Protein AF-A0ABD0PPD0-F1 (afdb_monomer_lite)

pLDDT: mean 91.29, std 6.12, range [44.12, 96.94]

Radius of gyration: 26.52 Å; chains: 1; bounding box: 45×63×64 Å

Structure (mmCIF, N/CA/C/O backbone):
data_AF-A0ABD0PPD0-F1
#
_entry.id   AF-A0ABD0PPD0-F1
#
loop_
_atom_site.group_PDB
_atom_site.id
_atom_site.type_symbol
_atom_site.label_atom_id
_atom_site.label_alt_id
_atom_site.label_comp_id
_atom_site.label_asym_id
_atom_site.label_entity_id
_atom_site.label_seq_id
_atom_site.pdbx_PDB_ins_code
_atom_site.Cartn_x
_atom_site.Cartn_y
_atom_site.Cartn_z
_atom_site.occupancy
_atom_site.B_iso_or_equiv
_atom_site.auth_seq_id
_atom_site.auth_comp_id
_atom_site.auth_asym_id
_atom_site.auth_atom_id
_atom_site.pdbx_PDB_model_num
ATOM 1 N N . PRO A 1 1 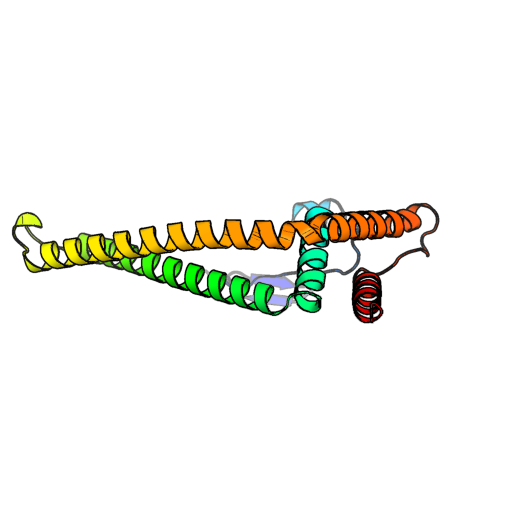? 9.957 38.668 -1.363 1.00 78.06 1 PRO A N 1
ATOM 2 C CA . PRO A 1 1 ? 10.844 38.926 -2.528 1.00 78.06 1 PRO A CA 1
ATOM 3 C C . PRO A 1 1 ? 10.375 38.037 -3.687 1.00 78.06 1 PRO A C 1
ATOM 5 O O . PRO A 1 1 ? 9.872 36.960 -3.396 1.00 78.06 1 PRO A O 1
ATOM 8 N N . ARG A 1 2 ? 10.462 38.471 -4.953 1.00 85.56 2 ARG A N 1
ATOM 9 C CA . ARG A 1 2 ? 10.086 37.614 -6.096 1.00 85.56 2 ARG A CA 1
ATOM 10 C C . ARG A 1 2 ? 11.286 36.759 -6.492 1.00 85.56 2 ARG A C 1
ATOM 12 O O . ARG A 1 2 ? 12.359 37.308 -6.734 1.00 85.56 2 ARG A O 1
ATOM 19 N N . TYR A 1 3 ? 11.101 35.446 -6.545 1.00 94.75 3 TYR A N 1
ATOM 20 C CA . TYR A 1 3 ? 12.084 34.520 -7.101 1.00 94.75 3 TYR A CA 1
ATOM 21 C C . TYR A 1 3 ? 11.810 34.327 -8.593 1.00 94.75 3 TYR A C 1
ATOM 23 O O . TYR A 1 3 ? 10.658 34.350 -9.021 1.00 94.75 3 TYR A O 1
ATOM 31 N N . VAL A 1 4 ? 12.860 34.141 -9.389 1.00 95.88 4 VAL A N 1
ATOM 32 C CA . VAL A 1 4 ? 12.761 33.856 -10.827 1.00 95.88 4 VAL A CA 1
ATOM 33 C C . VAL A 1 4 ? 13.561 32.602 -11.153 1.00 95.88 4 VAL A C 1
ATOM 35 O O . VAL A 1 4 ? 14.562 32.312 -10.500 1.00 95.88 4 VAL A O 1
ATOM 38 N N . VAL A 1 5 ? 13.125 31.861 -12.167 1.00 96.25 5 VAL A N 1
ATOM 39 C CA . VAL A 1 5 ? 13.790 30.662 -12.680 1.00 96.25 5 VAL A CA 1
ATOM 40 C C . VAL A 1 5 ? 14.043 30.813 -14.178 1.00 96.25 5 VAL A C 1
ATOM 42 O O . VAL A 1 5 ? 13.220 31.362 -14.913 1.00 96.25 5 VAL A O 1
ATOM 45 N N . GLN A 1 6 ? 15.196 30.332 -14.638 1.00 96.94 6 GLN A N 1
ATOM 46 C CA . GLN A 1 6 ? 15.541 30.305 -16.054 1.00 96.94 6 GLN A CA 1
ATOM 47 C C . GLN A 1 6 ? 15.146 28.959 -16.668 1.00 96.94 6 GLN A C 1
ATOM 49 O O . GLN A 1 6 ? 15.548 27.903 -16.181 1.00 96.94 6 GLN A O 1
ATOM 54 N N . ILE A 1 7 ? 14.381 28.998 -17.759 1.00 96.31 7 ILE A N 1
ATOM 55 C CA . ILE A 1 7 ? 13.994 27.825 -18.547 1.00 96.31 7 ILE A CA 1
ATOM 56 C C . ILE A 1 7 ? 14.386 28.088 -20.001 1.00 96.31 7 ILE A C 1
ATOM 58 O O . ILE A 1 7 ? 13.717 28.838 -20.716 1.00 96.31 7 ILE A O 1
ATOM 62 N N . GLY A 1 8 ? 15.499 27.486 -20.432 1.00 95.94 8 GLY A N 1
ATOM 63 C CA . GLY A 1 8 ? 16.129 27.824 -21.711 1.00 95.94 8 GLY A CA 1
ATOM 64 C C . GLY A 1 8 ? 16.497 29.310 -21.753 1.00 95.94 8 GLY A C 1
ATOM 65 O O . GLY A 1 8 ? 17.195 29.803 -20.867 1.00 95.94 8 GLY A O 1
ATOM 66 N N . ASP A 1 9 ? 15.965 30.033 -22.739 1.00 96.00 9 ASP A N 1
ATOM 67 C CA . ASP A 1 9 ? 16.216 31.472 -22.923 1.00 96.00 9 ASP A CA 1
ATOM 68 C C . ASP A 1 9 ? 15.215 32.370 -22.175 1.00 96.00 9 ASP A C 1
ATOM 70 O O . ASP A 1 9 ? 15.310 33.597 -22.224 1.00 96.00 9 ASP A O 1
ATOM 74 N N . LYS A 1 10 ? 14.215 31.782 -21.504 1.00 96.88 10 LYS A N 1
ATOM 75 C CA . LYS A 1 10 ? 13.154 32.532 -20.823 1.00 96.88 10 LYS A CA 1
ATOM 76 C C . LYS A 1 10 ? 13.424 32.623 -19.328 1.00 96.88 10 LYS A C 1
ATOM 78 O O . LYS A 1 10 ? 13.673 31.613 -18.674 1.00 96.88 10 LYS A O 1
ATOM 83 N N . VAL A 1 11 ? 13.289 33.830 -18.786 1.00 96.31 11 VAL A N 1
ATOM 84 C CA . VAL A 1 11 ? 13.249 34.080 -17.341 1.00 96.31 11 VAL A CA 1
ATOM 85 C C . VAL A 1 11 ? 11.787 34.190 -16.923 1.00 96.31 11 VAL A C 1
ATOM 87 O O . VAL A 1 11 ? 11.033 34.970 -17.506 1.00 96.31 11 VAL A O 1
ATOM 90 N N . ILE A 1 12 ? 11.380 33.369 -15.960 1.00 96.06 12 ILE A N 1
ATOM 91 C CA . ILE A 1 12 ? 9.987 33.218 -15.531 1.00 96.06 12 ILE A CA 1
ATOM 92 C C . ILE A 1 12 ? 9.919 33.424 -14.016 1.00 96.06 12 ILE A C 1
ATOM 94 O O . ILE A 1 12 ? 10.798 32.963 -13.292 1.00 96.06 12 ILE A O 1
ATOM 98 N N . ASP A 1 13 ? 8.876 34.097 -13.529 1.00 96.50 13 ASP A N 1
ATOM 99 C CA . ASP A 1 13 ? 8.610 34.207 -12.092 1.00 96.50 13 ASP A CA 1
ATOM 100 C C . ASP A 1 13 ? 8.345 32.820 -11.486 1.00 96.50 13 ASP A C 1
ATOM 102 O O . ASP A 1 13 ? 7.496 32.063 -11.963 1.00 96.50 13 ASP A O 1
ATOM 106 N N . TYR A 1 14 ? 9.070 32.486 -10.422 1.00 96.00 14 TYR A N 1
ATOM 107 C CA . TYR A 1 14 ? 8.919 31.223 -9.716 1.00 96.00 14 TYR A CA 1
ATOM 108 C C . TYR A 1 14 ? 7.790 31.320 -8.685 1.00 96.00 14 TYR A C 1
ATOM 110 O O . TYR A 1 14 ? 7.835 32.151 -7.778 1.00 96.00 14 TYR A O 1
ATOM 118 N N . ASN A 1 15 ? 6.789 30.448 -8.814 1.00 95.50 15 ASN A N 1
ATOM 119 C CA . ASN A 1 15 ? 5.748 30.277 -7.806 1.00 95.50 15 ASN A CA 1
ATOM 120 C C . ASN A 1 15 ? 6.249 29.331 -6.699 1.00 95.50 15 ASN A C 1
ATOM 122 O O . ASN A 1 15 ? 6.599 28.189 -6.989 1.00 95.50 15 ASN A O 1
ATOM 126 N N . GLU A 1 16 ? 6.246 29.780 -5.441 1.00 94.88 16 GLU A N 1
ATOM 127 C CA . GLU A 1 16 ? 6.696 28.989 -4.282 1.00 94.88 16 GLU A CA 1
ATOM 128 C C . GLU A 1 16 ? 5.855 27.716 -4.046 1.00 94.88 16 GLU A C 1
ATOM 130 O O . GLU A 1 16 ? 6.370 26.711 -3.538 1.00 94.88 16 GLU A O 1
ATOM 135 N N . ASP A 1 17 ? 4.603 27.700 -4.511 1.00 95.75 17 ASP A N 1
ATOM 136 C CA . ASP A 1 17 ? 3.712 26.535 -4.438 1.00 95.75 17 ASP A CA 1
ATOM 137 C C . ASP A 1 17 ? 3.939 25.519 -5.569 1.00 95.75 17 ASP A C 1
ATOM 139 O O . ASP A 1 17 ? 3.364 24.429 -5.557 1.00 95.75 17 ASP A O 1
ATOM 143 N N . PHE A 1 18 ? 4.784 25.830 -6.558 1.00 95.50 18 PHE A N 1
ATOM 144 C CA . PHE A 1 18 ? 5.051 24.917 -7.666 1.00 95.50 18 PHE A CA 1
ATOM 145 C C . PHE A 1 18 ? 5.694 23.610 -7.174 1.00 95.50 18 PHE A C 1
ATOM 147 O O . PHE A 1 18 ? 6.629 23.605 -6.368 1.00 95.50 18 PHE A O 1
ATOM 154 N N . ARG A 1 19 ? 5.205 22.478 -7.689 1.00 96.06 19 ARG A N 1
ATOM 155 C CA . ARG A 1 19 ? 5.752 21.137 -7.447 1.00 96.06 19 ARG A CA 1
ATOM 156 C C . ARG A 1 19 ? 5.861 20.393 -8.774 1.00 96.06 19 ARG A C 1
ATOM 158 O O . ARG A 1 19 ? 4.940 20.439 -9.587 1.00 96.06 19 ARG A O 1
ATOM 165 N N . LEU A 1 20 ? 6.975 19.692 -8.981 1.00 94.88 20 LEU A N 1
ATOM 166 C CA . LEU A 1 20 ? 7.238 18.907 -10.186 1.00 94.88 20 LEU A CA 1
ATOM 167 C C . LEU A 1 20 ? 7.335 17.423 -9.838 1.00 94.88 20 LEU A C 1
ATOM 169 O O . LEU A 1 20 ? 8.115 17.035 -8.972 1.00 94.88 20 LEU A O 1
ATOM 173 N N . PHE A 1 21 ? 6.595 16.599 -10.575 1.00 96.38 21 PHE A N 1
ATOM 174 C CA . PHE A 1 21 ? 6.691 15.144 -10.524 1.00 96.38 21 PHE A CA 1
ATOM 175 C C . PHE A 1 21 ? 6.983 14.616 -11.925 1.00 96.38 21 PHE A C 1
ATOM 177 O O . PHE A 1 21 ? 6.334 15.006 -12.896 1.00 96.38 21 PHE A O 1
ATOM 184 N N . LEU A 1 22 ? 7.962 13.722 -12.027 1.00 94.31 22 LEU A N 1
ATOM 185 C CA . LEU A 1 22 ? 8.357 13.069 -13.271 1.00 94.31 22 LEU A CA 1
ATOM 186 C C . LEU A 1 22 ? 8.128 11.566 -13.113 1.00 94.31 22 LEU A C 1
ATOM 188 O O . LEU A 1 22 ? 8.489 10.990 -12.089 1.00 94.31 22 LEU A O 1
ATOM 192 N N . ALA A 1 23 ? 7.539 10.927 -14.122 1.00 94.62 23 ALA A N 1
ATOM 193 C CA . ALA A 1 23 ? 7.241 9.499 -14.097 1.00 94.62 23 ALA A CA 1
ATOM 194 C C . ALA A 1 23 ? 7.735 8.814 -15.374 1.00 94.62 23 ALA A C 1
ATOM 196 O O . ALA A 1 23 ? 7.664 9.370 -16.469 1.00 94.62 23 ALA A O 1
ATOM 197 N N . THR A 1 24 ? 8.205 7.575 -15.240 1.00 92.12 24 THR A N 1
ATOM 198 C CA . THR A 1 24 ? 8.631 6.731 -16.360 1.00 92.12 24 THR A CA 1
ATOM 199 C C . THR A 1 24 ? 8.122 5.307 -16.179 1.00 92.12 24 THR A C 1
ATOM 201 O O . THR A 1 24 ? 7.983 4.821 -15.060 1.00 92.12 24 THR A O 1
ATOM 204 N N . ARG A 1 25 ? 7.833 4.628 -17.295 1.00 86.81 25 ARG A N 1
ATOM 205 C CA . ARG A 1 25 ? 7.464 3.201 -17.309 1.00 86.81 25 ARG A CA 1
ATOM 206 C C . ARG A 1 25 ? 8.678 2.275 -17.371 1.00 86.81 25 ARG A C 1
ATOM 208 O O . ARG A 1 25 ? 8.520 1.070 -17.203 1.00 86.81 25 ARG A O 1
ATOM 215 N N . ASN A 1 26 ? 9.867 2.809 -17.659 1.00 86.25 26 ASN A N 1
ATOM 216 C CA . ASN A 1 26 ? 11.091 2.019 -17.638 1.00 86.25 26 ASN A CA 1
ATOM 217 C C . ASN A 1 26 ? 11.488 1.774 -16.170 1.00 86.25 26 ASN A C 1
ATOM 219 O O . ASN A 1 26 ? 11.765 2.753 -15.484 1.00 86.25 26 ASN A O 1
ATOM 223 N N . PRO A 1 27 ? 11.544 0.519 -15.685 1.00 80.25 27 PRO A N 1
ATOM 224 C CA . PRO A 1 27 ? 11.894 0.216 -14.294 1.00 80.25 27 PRO A CA 1
ATOM 225 C C . PRO A 1 27 ? 13.369 0.483 -13.964 1.00 80.25 27 PRO A C 1
ATOM 227 O O . PRO A 1 27 ? 13.761 0.454 -12.802 1.00 80.25 27 PRO A O 1
ATOM 230 N N . SER A 1 28 ? 14.211 0.700 -14.974 1.00 83.00 28 SER A N 1
ATOM 231 C CA . SER A 1 28 ? 15.628 1.021 -14.794 1.00 83.00 28 SER A CA 1
ATOM 232 C C . SER A 1 28 ? 16.021 2.126 -15.776 1.00 83.00 28 SER A C 1
ATOM 234 O O . SER A 1 28 ? 16.699 1.859 -16.774 1.00 83.00 28 SER A O 1
ATOM 236 N N . PRO A 1 29 ? 15.528 3.362 -15.569 1.00 90.00 29 PRO A N 1
ATOM 237 C CA . PRO A 1 29 ? 15.931 4.489 -16.390 1.00 90.00 29 PRO A CA 1
ATOM 238 C C . PRO A 1 29 ? 17.410 4.785 -16.140 1.00 90.00 29 PRO A C 1
ATOM 240 O O . PRO A 1 29 ? 17.889 4.729 -15.009 1.00 90.00 29 PRO A O 1
ATOM 243 N N . PHE A 1 30 ? 18.143 5.113 -17.200 1.00 93.00 30 PHE A N 1
ATOM 244 C CA . PHE A 1 30 ? 19.479 5.657 -17.022 1.00 93.00 30 PHE A CA 1
ATOM 245 C C . PHE A 1 30 ? 19.353 7.085 -16.488 1.00 93.00 30 PHE A C 1
ATOM 247 O O . PHE A 1 30 ? 18.781 7.946 -17.155 1.00 93.00 30 PHE A O 1
ATOM 254 N N . ILE A 1 31 ? 19.871 7.315 -15.284 1.00 93.62 31 ILE A N 1
ATOM 255 C CA . ILE A 1 31 ? 19.927 8.630 -14.647 1.00 93.62 31 ILE A CA 1
ATOM 256 C C . ILE A 1 31 ? 21.400 8.905 -14.348 1.00 93.62 31 ILE A C 1
ATOM 258 O O . ILE A 1 31 ? 21.990 8.170 -13.548 1.00 93.62 31 ILE A O 1
ATOM 262 N N . PRO A 1 32 ? 22.017 9.905 -14.995 1.00 95.62 32 PRO A N 1
ATOM 263 C CA . PRO A 1 32 ? 23.413 10.210 -14.741 1.00 95.62 32 PRO A CA 1
ATOM 264 C C . PRO A 1 32 ? 23.615 10.746 -13.303 1.00 95.62 32 PRO A C 1
ATOM 266 O O . PRO A 1 32 ? 22.667 11.247 -12.689 1.00 95.62 32 PRO A O 1
ATOM 269 N N . PRO A 1 33 ? 24.814 10.576 -12.706 1.00 95.50 33 PRO A N 1
ATOM 270 C CA . PRO A 1 33 ? 25.036 10.845 -11.279 1.00 95.50 33 PRO A CA 1
ATOM 271 C C . PRO A 1 33 ? 24.761 12.291 -10.847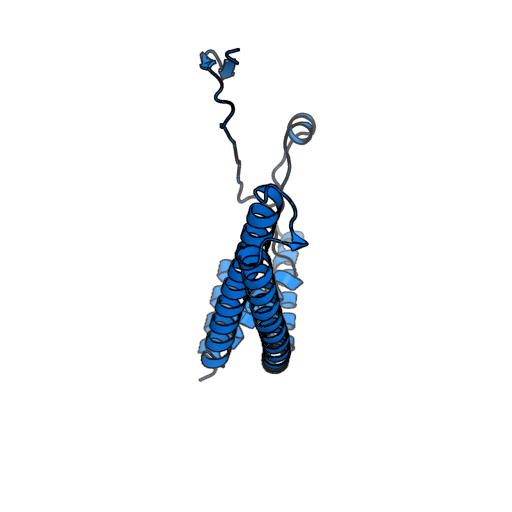 1.00 95.50 33 PRO A C 1
ATOM 273 O O . PRO A 1 33 ? 24.315 12.526 -9.725 1.00 95.50 33 PRO A O 1
ATOM 276 N N . ASP A 1 34 ? 24.997 13.244 -11.745 1.00 96.06 34 ASP A N 1
ATOM 277 C CA . ASP A 1 34 ? 24.688 14.663 -11.576 1.00 96.06 34 ASP A CA 1
ATOM 278 C C . ASP A 1 34 ? 23.181 14.884 -11.387 1.00 96.06 34 ASP A C 1
ATOM 280 O O . ASP A 1 34 ? 22.765 15.455 -10.379 1.00 96.06 34 ASP A O 1
ATOM 284 N N . ALA A 1 35 ? 22.354 14.334 -12.278 1.00 94.44 35 ALA A N 1
ATOM 285 C CA . ALA A 1 35 ? 20.903 14.379 -12.153 1.00 94.44 35 ALA A CA 1
ATOM 286 C C . ALA A 1 35 ? 20.431 13.614 -10.909 1.00 94.44 35 ALA A C 1
ATOM 288 O O . ALA A 1 35 ? 19.553 14.087 -10.191 1.00 94.44 35 ALA A O 1
ATOM 289 N N . LYS A 1 36 ? 21.050 12.466 -10.601 1.00 93.69 36 LYS A N 1
ATOM 290 C CA . LYS A 1 36 ? 20.705 11.650 -9.428 1.00 93.69 36 LYS A CA 1
ATOM 291 C C . LYS A 1 36 ? 20.921 12.387 -8.101 1.00 93.69 36 LYS A C 1
ATOM 293 O O . LYS A 1 36 ? 20.219 12.095 -7.140 1.00 93.69 36 LYS A O 1
ATOM 298 N N . SER A 1 37 ? 21.848 13.345 -8.051 1.00 95.88 37 SER A N 1
ATOM 299 C CA . SER A 1 37 ? 22.113 14.151 -6.851 1.00 95.88 37 SER A CA 1
ATOM 300 C C . SER A 1 37 ? 21.030 15.193 -6.541 1.00 95.88 37 SER A C 1
ATOM 302 O O . SER A 1 37 ? 20.890 15.596 -5.388 1.00 95.88 37 SER A O 1
ATOM 304 N N . VAL A 1 38 ? 20.256 15.612 -7.549 1.00 96.25 38 VAL A N 1
ATOM 305 C CA . VAL A 1 38 ? 19.259 16.694 -7.437 1.00 96.25 38 VAL A CA 1
ATOM 306 C C . VAL A 1 38 ? 17.812 16.209 -7.539 1.00 96.25 38 VAL A C 1
ATOM 308 O O . VAL A 1 38 ? 16.885 17.011 -7.447 1.00 96.25 38 VAL A O 1
ATOM 311 N N . ILE A 1 39 ? 17.596 14.904 -7.717 1.00 94.56 39 ILE A N 1
ATOM 312 C CA . ILE A 1 39 ? 16.265 14.290 -7.755 1.00 94.56 39 ILE A CA 1
ATOM 313 C C . ILE A 1 39 ? 16.096 13.293 -6.611 1.00 94.56 39 ILE A C 1
ATOM 315 O O . ILE A 1 39 ? 17.057 12.712 -6.115 1.00 94.56 39 ILE A O 1
ATOM 319 N N . THR A 1 40 ? 14.846 13.027 -6.243 1.00 94.62 40 THR A N 1
ATOM 320 C CA . THR A 1 40 ? 14.495 11.908 -5.361 1.00 94.62 40 THR A CA 1
ATOM 321 C C . THR A 1 40 ? 13.894 10.783 -6.198 1.00 94.62 40 THR A C 1
ATOM 323 O O . THR A 1 40 ? 12.834 10.948 -6.800 1.00 94.62 40 THR A O 1
ATOM 326 N N . GLU A 1 41 ? 14.582 9.643 -6.263 1.00 91.50 41 GLU A N 1
ATOM 327 C CA . GLU A 1 41 ? 14.109 8.455 -6.978 1.00 91.50 41 GLU A CA 1
ATOM 328 C C . GLU A 1 41 ? 13.086 7.695 -6.118 1.00 91.50 41 GLU A C 1
ATOM 330 O O . GLU A 1 41 ? 13.391 7.285 -4.999 1.00 91.50 41 GLU A O 1
ATOM 335 N N . VAL A 1 42 ? 11.876 7.482 -6.647 1.00 92.81 42 VAL A N 1
ATOM 336 C CA . VAL A 1 42 ? 10.819 6.702 -5.984 1.00 92.81 42 VAL A CA 1
ATOM 337 C C . VAL A 1 42 ? 10.516 5.459 -6.814 1.00 92.81 42 VAL A C 1
ATOM 339 O O . VAL A 1 42 ? 10.122 5.558 -7.976 1.00 92.81 42 VAL A O 1
ATOM 342 N N . ASN A 1 43 ? 10.694 4.277 -6.218 1.00 88.94 43 ASN A N 1
ATOM 343 C CA . ASN A 1 43 ? 10.529 3.001 -6.907 1.00 88.94 43 ASN A CA 1
ATOM 344 C C . ASN A 1 43 ? 9.196 2.326 -6.541 1.00 88.94 43 ASN A C 1
ATOM 346 O O . ASN A 1 43 ? 9.015 1.855 -5.421 1.00 88.94 43 ASN A O 1
ATOM 350 N N . PHE A 1 44 ? 8.297 2.222 -7.524 1.00 86.69 44 PHE A N 1
ATOM 351 C CA . PHE A 1 44 ? 6.999 1.543 -7.408 1.00 86.69 44 PHE A CA 1
ATOM 352 C C . PHE A 1 44 ? 7.006 0.105 -7.957 1.00 86.69 44 PHE A C 1
ATOM 354 O O . PHE A 1 44 ? 5.965 -0.427 -8.350 1.00 86.69 44 PHE A O 1
ATOM 361 N N . THR A 1 45 ? 8.172 -0.544 -8.021 1.00 87.19 45 THR A N 1
ATOM 362 C CA . THR A 1 45 ? 8.268 -1.943 -8.456 1.00 87.19 45 THR A CA 1
ATOM 363 C C . THR A 1 45 ? 7.468 -2.835 -7.515 1.00 87.19 45 THR A C 1
ATOM 365 O O . THR A 1 45 ? 7.635 -2.805 -6.296 1.00 87.19 45 THR A O 1
ATOM 368 N N . THR A 1 46 ? 6.599 -3.659 -8.096 1.00 88.00 46 THR A N 1
ATOM 369 C CA . THR A 1 46 ? 5.777 -4.606 -7.349 1.00 88.00 46 THR A CA 1
ATOM 370 C C . THR A 1 46 ? 6.657 -5.552 -6.535 1.00 88.00 46 THR A C 1
ATOM 372 O O . THR A 1 46 ? 7.566 -6.185 -7.069 1.00 88.00 46 THR A O 1
ATOM 375 N N . THR A 1 47 ? 6.372 -5.679 -5.240 1.00 93.12 47 THR A N 1
ATOM 376 C CA . THR A 1 47 ? 7.060 -6.616 -4.343 1.00 93.12 47 THR A CA 1
ATOM 377 C C . THR A 1 47 ? 6.318 -7.951 -4.278 1.00 93.12 47 THR A C 1
ATOM 379 O O . THR A 1 47 ? 5.121 -8.024 -4.556 1.00 93.12 47 THR A O 1
ATOM 382 N N . ARG A 1 48 ? 7.001 -9.029 -3.864 1.00 94.00 48 ARG A N 1
ATOM 383 C CA . ARG A 1 48 ? 6.371 -10.354 -3.675 1.00 94.00 48 ARG A CA 1
ATOM 384 C C . ARG A 1 48 ? 5.192 -10.303 -2.706 1.00 94.00 48 ARG A C 1
ATOM 386 O O . ARG A 1 48 ? 4.150 -10.892 -2.987 1.00 94.00 48 ARG A O 1
ATOM 393 N N . ALA A 1 49 ? 5.361 -9.579 -1.599 1.00 93.75 49 ALA A N 1
ATOM 394 C CA . ALA A 1 49 ? 4.323 -9.380 -0.595 1.00 93.75 49 ALA A CA 1
ATOM 395 C C . ALA A 1 49 ? 3.155 -8.546 -1.143 1.00 93.75 49 ALA A C 1
ATOM 397 O O . ALA A 1 49 ? 2.004 -8.942 -0.973 1.00 93.75 49 ALA A O 1
ATOM 398 N N . GLY A 1 50 ? 3.447 -7.452 -1.858 1.00 94.25 50 GLY A N 1
ATOM 399 C CA . GLY A 1 50 ? 2.426 -6.609 -2.482 1.00 94.25 50 GLY A CA 1
ATOM 400 C C . GLY A 1 50 ? 1.606 -7.365 -3.528 1.00 94.25 50 GLY A C 1
ATOM 401 O O . GLY A 1 50 ? 0.379 -7.328 -3.488 1.00 94.25 50 GLY A O 1
ATOM 402 N N . LEU A 1 51 ? 2.265 -8.127 -4.408 1.00 95.88 51 LEU A N 1
ATOM 403 C CA . LEU A 1 51 ? 1.577 -8.949 -5.404 1.00 95.88 51 LEU A CA 1
ATOM 404 C C . LEU A 1 51 ? 0.744 -10.058 -4.760 1.00 95.88 51 LEU A C 1
ATOM 406 O O . LEU A 1 51 ? -0.388 -10.278 -5.172 1.00 95.88 51 LEU A O 1
ATOM 410 N N . ARG A 1 52 ? 1.269 -10.735 -3.732 1.00 95.56 52 ARG A N 1
ATOM 411 C CA . ARG A 1 52 ? 0.507 -11.742 -2.979 1.00 95.56 52 ARG A CA 1
ATOM 412 C C . ARG A 1 52 ? -0.775 -11.138 -2.400 1.00 95.56 52 ARG A C 1
ATOM 414 O O . ARG A 1 52 ? -1.829 -11.742 -2.534 1.00 95.56 52 ARG A O 1
ATOM 421 N N . GLY A 1 53 ? -0.697 -9.945 -1.809 1.00 93.25 53 GLY A N 1
ATOM 422 C CA . GLY A 1 53 ? -1.875 -9.235 -1.302 1.00 93.25 53 GLY A CA 1
ATOM 423 C C . GLY A 1 53 ? -2.900 -8.918 -2.398 1.00 93.25 53 GLY A C 1
ATOM 424 O O . GLY A 1 53 ? -4.089 -9.160 -2.206 1.00 93.25 53 GLY A O 1
ATOM 425 N N . GLN A 1 54 ? -2.441 -8.452 -3.565 1.00 93.44 54 GLN A N 1
ATOM 426 C CA . GLN A 1 54 ? -3.315 -8.183 -4.717 1.00 93.44 54 GLN A CA 1
ATOM 427 C C . GLN A 1 54 ? -3.996 -9.451 -5.241 1.00 93.44 54 GLN A C 1
ATOM 429 O O . GLN A 1 54 ? -5.196 -9.444 -5.494 1.00 93.44 54 GLN A O 1
ATOM 434 N N . LEU A 1 55 ? -3.244 -10.543 -5.388 1.00 95.88 55 LEU A N 1
ATOM 435 C CA . LEU A 1 55 ? -3.779 -11.819 -5.862 1.00 95.88 55 LEU A CA 1
ATOM 436 C C . LEU A 1 55 ? -4.786 -12.401 -4.872 1.00 95.88 55 LEU A C 1
ATOM 438 O O . LEU A 1 55 ? -5.840 -12.856 -5.294 1.00 95.88 55 LEU A O 1
ATOM 442 N N . LEU A 1 56 ? -4.501 -12.316 -3.569 1.00 94.06 56 LEU A N 1
ATOM 443 C CA . LEU A 1 56 ? -5.426 -12.739 -2.522 1.00 94.06 56 LEU A CA 1
ATOM 444 C C . LEU A 1 56 ? -6.744 -11.956 -2.588 1.00 94.06 56 LEU A C 1
ATOM 446 O O . LEU A 1 56 ? -7.808 -12.562 -2.537 1.00 94.06 56 LEU A O 1
ATOM 450 N N . ALA A 1 57 ? -6.679 -10.629 -2.736 1.00 91.56 57 ALA A N 1
ATOM 451 C CA . ALA A 1 57 ? -7.873 -9.796 -2.879 1.00 91.56 57 ALA A CA 1
ATOM 452 C C . ALA A 1 57 ? -8.701 -10.187 -4.117 1.00 91.56 57 ALA A C 1
ATOM 454 O O . ALA A 1 57 ? -9.912 -10.354 -4.009 1.00 91.56 57 ALA A O 1
ATOM 455 N N . LEU A 1 58 ? -8.049 -10.420 -5.264 1.00 92.69 58 LEU A N 1
ATOM 456 C CA . LEU A 1 58 ? -8.724 -10.886 -6.482 1.00 92.69 58 LEU A CA 1
ATOM 457 C C . LEU A 1 58 ? -9.383 -12.258 -6.301 1.00 92.69 58 LEU A C 1
ATOM 459 O O . LEU A 1 58 ? -10.500 -12.457 -6.773 1.00 92.69 58 LEU A O 1
ATOM 463 N N . THR A 1 59 ? -8.714 -13.193 -5.622 1.00 94.25 59 THR A N 1
ATOM 464 C CA . THR A 1 59 ? -9.286 -14.508 -5.315 1.00 94.25 59 THR A CA 1
ATOM 465 C C . THR A 1 59 ? -10.515 -14.372 -4.424 1.00 94.25 59 THR A C 1
ATOM 467 O O . THR A 1 59 ? -11.560 -14.913 -4.758 1.00 94.25 59 THR A O 1
ATOM 470 N N . ILE A 1 60 ? -10.436 -13.615 -3.326 1.00 92.75 60 ILE A N 1
ATOM 471 C CA . ILE A 1 60 ? -11.570 -13.450 -2.401 1.00 92.75 60 ILE A CA 1
ATOM 472 C C . ILE A 1 60 ? -12.738 -12.755 -3.092 1.00 92.75 60 ILE A C 1
ATOM 474 O O . ILE A 1 60 ? -13.877 -13.165 -2.911 1.00 92.75 60 ILE A O 1
ATOM 478 N N . GLN A 1 61 ? -12.473 -11.741 -3.915 1.00 91.62 61 GLN A N 1
ATOM 479 C CA . GLN A 1 61 ? -13.523 -11.052 -4.659 1.00 91.62 61 GLN A CA 1
ATOM 480 C C . GLN A 1 61 ? -14.299 -12.003 -5.584 1.00 91.62 61 GLN A C 1
ATOM 482 O O . GLN A 1 61 ? -15.498 -11.811 -5.779 1.00 91.62 61 GLN A O 1
ATOM 487 N N . GLN A 1 62 ? -13.630 -13.016 -6.140 1.00 91.88 62 GLN A N 1
ATOM 488 C CA . GLN A 1 62 ? -14.260 -14.028 -6.983 1.00 91.88 62 GLN A CA 1
ATOM 489 C C . GLN A 1 62 ? -14.965 -15.119 -6.158 1.00 91.88 62 GLN A C 1
ATOM 491 O O . GLN A 1 62 ? -16.104 -15.463 -6.454 1.00 91.88 62 GLN A O 1
ATOM 496 N N . GLU A 1 63 ? -14.296 -15.650 -5.135 1.00 91.19 63 GLU A N 1
ATOM 497 C CA . GLU A 1 63 ? -14.738 -16.825 -4.368 1.00 91.19 63 GLU A CA 1
ATOM 498 C C . GLU A 1 63 ? -15.748 -16.487 -3.263 1.00 91.19 63 GLU A C 1
ATOM 500 O O . GLU A 1 63 ? -16.712 -17.212 -3.027 1.00 91.19 63 GLU A O 1
ATOM 505 N N . LYS A 1 64 ? -15.521 -15.377 -2.555 1.00 91.38 64 LYS A N 1
ATOM 506 C CA . LYS A 1 64 ? -16.310 -14.914 -1.405 1.00 91.38 64 LYS A CA 1
ATOM 507 C C . LYS A 1 64 ? -16.486 -13.387 -1.447 1.00 91.38 64 LYS A C 1
ATOM 509 O O . LYS A 1 64 ? -15.951 -12.682 -0.588 1.00 91.38 64 LYS A O 1
ATOM 514 N N . PRO A 1 65 ? -17.259 -12.847 -2.407 1.00 91.00 65 PRO A N 1
ATOM 515 C CA . PRO A 1 65 ? -17.463 -11.401 -2.545 1.00 91.00 65 PRO A CA 1
ATOM 516 C C . PRO A 1 65 ? -18.073 -10.749 -1.293 1.00 91.00 65 PRO A C 1
ATOM 518 O O . PRO A 1 65 ? -17.753 -9.603 -0.978 1.00 91.00 65 PRO A O 1
ATOM 521 N N . GLU A 1 66 ? -18.909 -11.486 -0.556 1.00 91.94 66 GLU A N 1
ATOM 522 C CA . GLU A 1 66 ? -19.485 -11.073 0.734 1.00 91.94 66 GLU A CA 1
ATOM 523 C C . GLU A 1 66 ? -18.384 -10.692 1.743 1.00 91.94 66 GLU A C 1
ATOM 525 O O . GLU A 1 66 ? -18.446 -9.626 2.354 1.00 91.94 66 GLU A O 1
ATOM 530 N N . LEU A 1 67 ? -17.324 -11.509 1.841 1.00 89.75 67 LEU A N 1
ATOM 531 C CA . LEU A 1 67 ? -16.205 -11.315 2.770 1.00 89.75 67 LEU A CA 1
ATOM 532 C C . LEU A 1 67 ? -15.406 -10.044 2.443 1.00 89.75 67 LEU A C 1
ATOM 534 O O . LEU A 1 67 ? -15.008 -9.293 3.335 1.00 89.75 67 LEU A O 1
ATOM 538 N N . GLU A 1 68 ? -15.193 -9.769 1.154 1.00 87.19 68 GLU A N 1
ATOM 539 C CA . GLU A 1 68 ? -14.512 -8.544 0.717 1.00 87.19 68 GLU A CA 1
ATOM 540 C C . GLU A 1 68 ? -15.389 -7.299 0.944 1.00 87.19 68 GLU A C 1
ATOM 542 O O . GLU A 1 68 ? -14.886 -6.243 1.344 1.00 87.19 68 GLU A O 1
ATOM 547 N N . SER A 1 69 ? -16.710 -7.421 0.753 1.00 90.25 69 SER A N 1
ATOM 548 C CA . SER A 1 69 ? -17.665 -6.350 1.060 1.00 90.25 69 SER A CA 1
ATOM 549 C C . SER A 1 69 ? -17.676 -6.022 2.553 1.00 90.25 69 SER A C 1
ATOM 551 O O . SER A 1 69 ? -17.605 -4.848 2.923 1.00 90.25 69 SER A O 1
ATOM 553 N N . GLU A 1 70 ? -17.722 -7.043 3.410 1.00 90.38 70 GLU A N 1
ATOM 554 C CA . GLU A 1 70 ? -17.691 -6.885 4.863 1.00 90.38 70 GLU A CA 1
ATOM 555 C C . GLU A 1 70 ? -16.388 -6.231 5.326 1.00 90.38 70 GLU A C 1
ATOM 557 O O . GLU A 1 70 ? -16.428 -5.236 6.054 1.00 90.38 70 GLU A O 1
ATOM 562 N N . LYS A 1 71 ? -15.236 -6.694 4.822 1.00 88.69 71 LYS A N 1
ATOM 563 C CA . LYS A 1 71 ? -13.942 -6.079 5.140 1.00 88.69 71 LYS A CA 1
ATOM 564 C C . LYS A 1 71 ? -13.876 -4.616 4.705 1.00 88.69 71 LYS A C 1
ATOM 566 O O . LYS A 1 71 ? -13.405 -3.771 5.464 1.00 88.69 71 LYS A O 1
ATOM 571 N N . THR A 1 72 ? -14.367 -4.302 3.508 1.00 89.81 72 THR A N 1
ATOM 572 C CA . THR A 1 72 ? -14.385 -2.924 2.997 1.00 89.81 72 THR A CA 1
ATOM 573 C C . THR A 1 72 ? -15.251 -2.018 3.873 1.00 89.81 72 THR A C 1
ATOM 575 O O . THR A 1 72 ? -14.814 -0.928 4.243 1.00 89.81 72 THR A O 1
ATOM 578 N N . LYS A 1 73 ? -16.450 -2.474 4.259 1.00 92.75 73 LYS A N 1
ATOM 579 C CA . LYS A 1 73 ? -17.337 -1.738 5.176 1.00 92.75 73 LYS A CA 1
ATOM 580 C C . LYS A 1 73 ? -16.681 -1.523 6.537 1.00 92.75 73 LYS A C 1
ATOM 582 O O . LYS A 1 73 ? -16.748 -0.422 7.076 1.00 92.75 73 LYS A O 1
ATOM 587 N N . LEU A 1 74 ? -16.023 -2.550 7.074 1.00 93.00 74 LEU A N 1
ATOM 588 C CA . LEU A 1 74 ? -15.347 -2.475 8.364 1.00 93.00 74 LEU A CA 1
ATOM 589 C C . LEU A 1 74 ? -14.198 -1.456 8.353 1.00 93.00 74 LEU A C 1
ATOM 591 O O . LEU A 1 74 ? -14.082 -0.670 9.288 1.00 93.00 74 LEU A O 1
ATOM 595 N N . LEU A 1 75 ? -13.395 -1.422 7.284 1.00 91.94 75 LEU A N 1
ATOM 596 C CA . LEU A 1 75 ? -12.321 -0.436 7.113 1.00 91.94 75 LEU A CA 1
ATOM 597 C C . LEU A 1 75 ? -12.860 0.995 6.995 1.00 91.94 75 LEU A C 1
ATOM 599 O O . LEU A 1 75 ? -12.301 1.910 7.592 1.00 91.94 75 LEU A O 1
ATOM 603 N N . GLN A 1 76 ? -13.964 1.194 6.270 1.00 93.88 76 GLN A N 1
ATOM 604 C CA . GLN A 1 76 ? -14.616 2.506 6.179 1.00 93.88 76 GLN A CA 1
ATOM 605 C C . GLN A 1 76 ? -15.107 2.993 7.549 1.00 93.88 76 GLN A C 1
ATOM 607 O O . GLN A 1 76 ? -14.850 4.135 7.921 1.00 93.88 76 GLN A O 1
ATOM 612 N N . GLN A 1 77 ? -15.761 2.119 8.320 1.00 92.56 77 GLN A N 1
ATOM 613 C CA . GLN A 1 77 ? -16.224 2.441 9.674 1.00 92.56 77 GLN A CA 1
ATOM 614 C C . GLN A 1 77 ? -15.066 2.709 10.643 1.00 92.56 77 GLN A C 1
ATOM 616 O O . GLN A 1 77 ? -15.192 3.543 11.538 1.00 92.56 77 GLN A O 1
ATOM 621 N N . GLU A 1 78 ? -13.953 1.987 10.505 1.00 94.12 78 GLU A N 1
ATOM 622 C CA . GLU A 1 78 ? -12.751 2.226 11.304 1.00 94.12 78 GLU A CA 1
ATOM 623 C C . GLU A 1 78 ? -12.158 3.609 11.007 1.00 94.12 78 GLU A C 1
ATOM 625 O O . GLU A 1 78 ? -11.843 4.350 11.938 1.00 94.12 78 GLU A O 1
ATOM 630 N N . GLU A 1 79 ? -12.046 3.974 9.728 1.00 94.88 79 GLU A N 1
ATOM 631 C CA . GLU A 1 79 ? -11.512 5.271 9.311 1.00 94.88 79 GLU A CA 1
ATOM 632 C C . GLU A 1 79 ? -12.400 6.426 9.784 1.00 94.88 79 GLU A C 1
ATOM 634 O O . GLU A 1 79 ? -11.907 7.395 10.359 1.00 94.88 79 GLU A O 1
ATOM 639 N N . GLU A 1 80 ? -13.721 6.293 9.643 1.00 95.44 80 GLU A N 1
ATOM 640 C CA . GLU A 1 80 ? -14.674 7.285 10.147 1.00 95.44 80 GLU A CA 1
ATOM 641 C C . GLU A 1 80 ? -14.519 7.500 11.661 1.00 95.44 80 GLU A C 1
ATOM 643 O O . GLU A 1 80 ? -14.459 8.638 12.129 1.00 95.44 80 GLU A O 1
ATOM 648 N N . LYS A 1 81 ? -14.369 6.418 12.433 1.00 94.00 81 LYS A N 1
ATOM 649 C CA . LYS A 1 81 ? -14.134 6.492 13.884 1.00 94.00 81 LYS A CA 1
ATOM 650 C C . LYS A 1 81 ? -12.794 7.135 14.235 1.00 94.00 81 LYS A C 1
ATOM 652 O O . LYS A 1 81 ? -12.729 7.875 15.214 1.00 94.00 81 LYS A O 1
ATOM 657 N N . LYS A 1 82 ? -11.732 6.879 13.463 1.00 94.44 82 LYS A N 1
ATOM 658 C CA . LYS A 1 82 ? -10.426 7.536 13.655 1.00 94.44 82 LYS A CA 1
ATOM 659 C C . LYS A 1 82 ? -10.514 9.038 13.404 1.00 94.44 82 LYS A C 1
ATOM 661 O O . LYS A 1 82 ? -9.967 9.808 14.189 1.00 94.44 82 LYS A O 1
ATOM 666 N N . ILE A 1 83 ? -11.243 9.451 12.368 1.00 95.56 83 ILE A N 1
ATOM 667 C CA . ILE A 1 83 ? -11.497 10.868 12.079 1.00 95.56 83 ILE A CA 1
ATOM 668 C C . ILE A 1 83 ? -12.292 11.510 13.222 1.00 95.56 83 ILE A C 1
ATOM 670 O O . ILE A 1 83 ? -11.895 12.561 13.719 1.00 95.56 83 ILE A O 1
ATOM 674 N N . GLN A 1 84 ? -13.369 10.866 13.684 1.00 93.69 84 GLN A N 1
ATOM 675 C CA . GLN A 1 84 ? -14.157 11.353 14.824 1.00 93.69 84 GLN A CA 1
ATOM 676 C C . GLN A 1 84 ? -13.309 11.482 16.097 1.00 93.69 84 GLN A C 1
ATOM 678 O O . GLN A 1 84 ? -13.444 12.458 16.831 1.00 93.69 84 GLN A O 1
ATOM 683 N N . LEU A 1 85 ? -12.411 10.525 16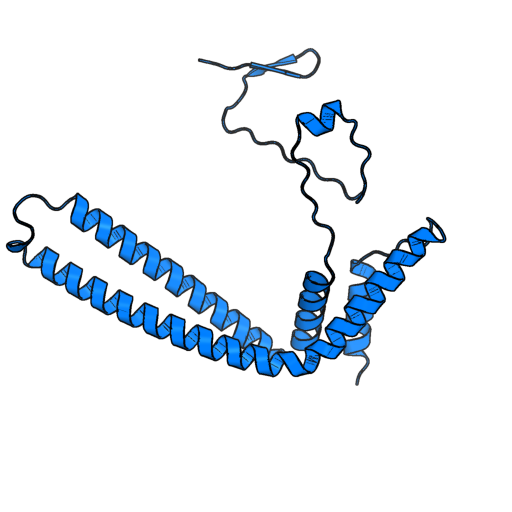.354 1.00 93.62 85 LEU A N 1
ATOM 684 C CA . LEU A 1 85 ? -11.497 10.581 17.493 1.00 93.62 85 LEU A CA 1
ATOM 685 C C . LEU A 1 85 ? -10.539 11.776 17.388 1.00 93.62 85 LEU A C 1
ATOM 687 O O . LEU A 1 85 ? -10.417 12.528 18.350 1.00 93.62 85 LEU A O 1
ATOM 691 N N . ALA A 1 86 ? -9.929 11.990 16.220 1.00 93.69 86 ALA A N 1
ATOM 692 C CA . ALA A 1 86 ? -9.042 13.129 15.985 1.00 93.69 86 ALA A CA 1
ATOM 693 C C . ALA A 1 86 ? -9.770 14.476 16.157 1.00 93.69 86 ALA A C 1
ATOM 695 O O . ALA A 1 86 ? -9.232 15.395 16.768 1.00 93.69 86 ALA A O 1
ATOM 696 N N . GLN A 1 87 ? -11.020 14.576 15.691 1.00 93.38 87 GLN A N 1
ATOM 697 C CA . GLN A 1 87 ? -11.855 15.769 15.874 1.00 93.38 87 GLN A CA 1
ATOM 698 C C . GLN A 1 87 ? -12.190 16.031 17.348 1.00 93.38 87 GLN A C 1
ATOM 700 O O . GLN A 1 87 ? -12.170 17.180 17.789 1.00 93.38 87 GLN A O 1
ATOM 705 N N . LEU A 1 88 ? -12.483 14.982 18.126 1.00 91.44 88 LEU A N 1
ATOM 706 C CA . LEU A 1 88 ? -12.707 15.110 19.569 1.00 91.44 88 LEU A CA 1
ATOM 707 C C . LEU A 1 88 ? -11.440 15.574 20.297 1.00 91.44 88 LEU A C 1
ATOM 709 O O . LEU A 1 88 ? -11.527 16.412 21.192 1.00 91.44 88 LEU A O 1
ATOM 713 N N . GLU A 1 89 ? -10.271 15.055 19.918 1.00 89.19 89 GLU A N 1
ATOM 714 C CA . GLU A 1 89 ? -8.980 15.472 20.479 1.00 89.19 89 GLU A CA 1
ATOM 715 C C . GLU A 1 89 ? -8.647 16.930 20.133 1.00 89.19 89 GLU A C 1
ATOM 717 O O . GLU A 1 89 ? -8.210 17.685 21.003 1.00 89.19 89 GLU A O 1
ATOM 722 N N . GLU A 1 90 ? -8.901 17.354 18.896 1.00 91.56 90 GLU A N 1
ATOM 723 C CA . GLU A 1 90 ? -8.705 18.739 18.459 1.00 91.56 90 GLU A CA 1
ATOM 724 C C . GLU A 1 90 ? -9.645 19.701 19.197 1.00 91.56 90 GLU A C 1
ATOM 726 O O . GLU A 1 90 ? -9.188 20.692 19.771 1.00 91.56 90 GLU A O 1
ATOM 731 N N . SER A 1 91 ? -10.937 19.367 19.281 1.00 88.56 91 SER A N 1
ATOM 732 C CA . SER A 1 91 ? -11.929 20.167 20.011 1.00 88.56 91 SER A CA 1
ATOM 733 C C . SER A 1 91 ? -11.597 20.273 21.503 1.00 88.56 91 SER A C 1
ATOM 735 O O . SER A 1 91 ? -11.730 21.343 22.105 1.00 88.56 91 SER A O 1
ATOM 737 N N . LEU A 1 92 ? -11.102 19.189 22.107 1.00 87.69 92 LEU A N 1
ATOM 738 C CA . LEU A 1 92 ? -10.629 19.174 23.489 1.00 87.69 92 LEU A CA 1
ATOM 739 C C . LEU A 1 92 ? -9.466 20.153 23.702 1.00 87.69 92 LEU A C 1
ATOM 741 O O . LEU A 1 92 ? -9.482 20.933 24.658 1.00 87.69 92 LEU A O 1
ATOM 745 N N . LEU A 1 93 ? -8.466 20.112 22.819 1.00 89.69 93 LEU A N 1
ATOM 746 C CA . LEU A 1 93 ? -7.300 20.995 22.871 1.00 89.69 93 LEU A CA 1
ATOM 747 C C . LEU A 1 93 ? -7.698 22.463 22.693 1.00 89.69 93 LEU A C 1
ATOM 749 O O . LEU A 1 93 ? -7.234 23.312 23.454 1.00 89.69 93 LEU A O 1
ATOM 753 N N . GLU A 1 94 ? -8.583 22.757 21.742 1.00 88.94 94 GLU A N 1
ATOM 754 C CA . GLU A 1 94 ? -9.107 24.105 21.514 1.00 88.94 94 GLU A CA 1
ATOM 755 C C . GLU A 1 94 ? -9.860 24.625 22.746 1.00 88.94 94 GLU A C 1
ATOM 757 O O . GLU A 1 94 ? -9.611 25.739 23.217 1.00 88.94 94 GLU A O 1
ATOM 762 N N . THR A 1 95 ? -10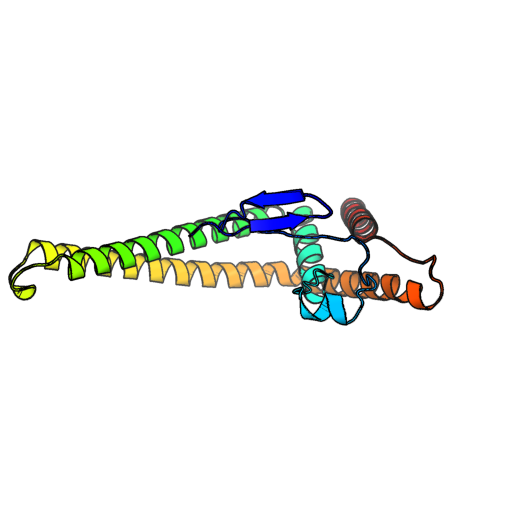.734 23.800 23.325 1.00 84.88 95 THR A N 1
ATOM 763 C CA . THR A 1 95 ? -11.512 24.179 24.509 1.00 84.88 95 THR A CA 1
ATOM 764 C C . THR A 1 95 ? -10.595 24.468 25.705 1.00 84.88 95 THR A C 1
ATOM 766 O O . THR A 1 95 ? -10.792 25.450 26.420 1.00 84.88 95 THR A O 1
ATOM 769 N N . LEU A 1 96 ? -9.549 23.662 25.915 1.00 85.00 96 LEU A N 1
ATOM 770 C CA . LEU A 1 96 ? -8.562 23.900 26.975 1.00 85.00 96 LEU A CA 1
ATOM 771 C C . LEU A 1 96 ? -7.698 25.143 26.718 1.00 85.00 96 LEU A C 1
ATOM 773 O O . LEU A 1 96 ? -7.371 25.855 27.665 1.00 85.00 96 LEU A O 1
ATOM 777 N N . ALA A 1 97 ? -7.332 25.415 25.463 1.00 87.44 97 ALA A N 1
ATOM 778 C CA . ALA A 1 97 ? -6.507 26.566 25.094 1.00 87.44 97 ALA A CA 1
ATOM 779 C C . ALA A 1 97 ? -7.267 27.900 25.189 1.00 87.44 97 ALA A C 1
ATOM 781 O O . ALA A 1 97 ? -6.678 28.928 25.525 1.00 87.44 97 ALA A O 1
ATOM 782 N N . THR A 1 98 ? -8.568 27.887 24.889 1.00 85.31 98 THR A N 1
ATOM 783 C CA . THR A 1 98 ? -9.450 29.064 24.940 1.00 85.31 98 THR A CA 1
ATOM 784 C C . THR A 1 98 ? -10.026 29.331 26.332 1.00 85.31 98 THR A C 1
ATOM 786 O O . THR A 1 98 ? -10.526 30.430 26.580 1.00 85.31 98 THR A O 1
ATOM 789 N N . ALA A 1 99 ? -9.937 28.369 27.257 1.00 82.69 99 ALA A N 1
ATOM 790 C CA . ALA A 1 99 ? -10.435 28.515 28.618 1.00 82.69 99 ALA A CA 1
ATOM 791 C C . ALA A 1 99 ? -9.698 29.641 29.369 1.00 82.69 99 ALA A C 1
ATOM 793 O O . ALA A 1 99 ? -8.502 29.566 29.648 1.00 82.69 99 ALA A O 1
ATOM 794 N N . GLN A 1 100 ? -10.436 30.692 29.730 1.00 77.31 100 GLN A N 1
ATOM 795 C CA . GLN A 1 100 ? -9.952 31.819 30.529 1.00 77.31 100 GLN A CA 1
ATOM 796 C C . GLN A 1 100 ? -10.509 31.727 31.957 1.00 77.31 100 GLN A C 1
ATOM 798 O O . GLN A 1 100 ? -11.687 31.433 32.152 1.00 77.31 100 GLN A O 1
ATOM 803 N N . GLY A 1 101 ? -9.677 32.009 32.965 1.00 74.75 101 GLY A N 1
ATOM 804 C CA . GLY A 1 101 ? -10.054 31.912 34.383 1.00 74.75 101 GLY A CA 1
ATOM 805 C C . GLY A 1 101 ? -9.758 30.544 35.012 1.00 74.75 101 GLY A C 1
ATOM 806 O O . GLY A 1 101 ? -8.966 29.762 34.489 1.00 74.75 101 GLY A O 1
ATOM 807 N N . ASN A 1 102 ? -10.349 30.264 36.179 1.00 78.75 102 ASN A N 1
ATOM 808 C CA . ASN A 1 102 ? -10.133 29.001 36.887 1.00 78.75 102 ASN A CA 1
ATOM 809 C C . ASN A 1 102 ? -10.941 27.866 36.233 1.00 78.75 102 ASN A C 1
ATOM 811 O O . ASN A 1 102 ? -12.162 27.799 36.361 1.00 78.75 102 ASN A O 1
ATOM 815 N N . ILE A 1 103 ? -10.240 26.942 35.576 1.00 79.06 103 ILE A N 1
ATOM 816 C CA . ILE A 1 103 ? -10.806 25.763 34.897 1.00 79.06 103 ILE A CA 1
ATOM 817 C C . ILE A 1 103 ? -11.680 24.924 35.845 1.00 79.06 103 ILE A C 1
ATOM 819 O O . ILE A 1 103 ? -12.684 24.361 35.418 1.00 79.06 103 ILE A O 1
ATOM 823 N N . LEU A 1 104 ? -11.336 24.869 37.138 1.00 78.44 104 LEU A N 1
ATOM 824 C CA . LEU A 1 104 ? -12.069 24.081 38.136 1.00 78.44 104 LEU A CA 1
ATOM 825 C C . LEU A 1 104 ? -13.436 24.680 38.504 1.00 78.44 104 LEU A C 1
ATOM 827 O O . LEU A 1 104 ? -14.286 23.976 39.047 1.00 78.44 104 LEU A O 1
ATOM 831 N N . GLU A 1 105 ? -13.657 25.963 38.221 1.00 80.12 105 GLU A N 1
ATOM 832 C CA . GLU A 1 105 ? -14.917 26.659 38.507 1.00 80.12 105 GLU A CA 1
ATOM 833 C C . GLU A 1 105 ? -15.856 26.679 37.293 1.00 80.12 105 GLU A C 1
ATOM 835 O O . GLU A 1 105 ? -17.061 26.903 37.440 1.00 80.12 105 GLU A O 1
ATOM 840 N N . ASN A 1 106 ? -15.333 26.387 36.097 1.00 83.19 106 ASN A N 1
ATOM 841 C CA . ASN A 1 106 ? -16.113 26.342 34.869 1.00 83.19 106 ASN A CA 1
ATOM 842 C C . ASN A 1 106 ? -16.844 24.993 34.735 1.00 83.19 106 ASN A C 1
ATOM 844 O O . ASN A 1 106 ? -16.327 24.020 34.185 1.00 83.19 106 ASN A O 1
ATOM 848 N N . LYS A 1 107 ? -18.076 24.941 35.253 1.00 83.25 107 LYS A N 1
ATOM 849 C CA . LYS A 1 107 ? -18.922 23.737 35.209 1.00 83.25 107 LYS A CA 1
ATOM 850 C C . LYS A 1 107 ? -19.226 23.262 33.787 1.00 83.25 107 LYS A C 1
ATOM 852 O O . LYS A 1 107 ? -19.214 22.057 33.561 1.00 83.25 107 LYS A O 1
ATOM 857 N N . GLU A 1 108 ? -19.455 24.179 32.848 1.00 81.44 108 GLU A N 1
ATOM 858 C CA . GLU A 1 108 ? -19.739 23.841 31.444 1.00 81.44 108 GLU A CA 1
ATOM 859 C C . GLU A 1 108 ? -18.534 23.159 30.787 1.00 81.44 108 GLU A C 1
ATOM 861 O O . GLU A 1 108 ? -18.675 22.136 30.116 1.00 81.44 108 GLU A O 1
ATOM 866 N N . LEU A 1 109 ? -17.330 23.670 31.060 1.00 84.12 109 LEU A N 1
ATOM 867 C CA . LEU A 1 109 ? -16.083 23.064 30.605 1.00 84.12 109 LEU A CA 1
ATOM 868 C C . LEU A 1 109 ? -15.906 21.656 31.180 1.00 84.12 109 LEU A C 1
ATOM 870 O O . LEU A 1 109 ? -15.652 20.718 30.432 1.00 84.12 109 LEU A O 1
ATOM 874 N N . ILE A 1 110 ? -16.080 21.482 32.491 1.00 86.06 110 ILE A N 1
ATOM 875 C CA . ILE A 1 110 ? -15.947 20.171 33.147 1.00 86.06 110 ILE A CA 1
ATOM 876 C C . ILE A 1 110 ? -16.947 19.155 32.575 1.00 86.06 110 ILE A C 1
ATOM 878 O O . ILE A 1 110 ? -16.603 17.984 32.391 1.00 86.06 110 ILE A O 1
ATOM 882 N N . GLU A 1 111 ? -18.173 19.578 32.278 1.00 85.50 111 GLU A N 1
ATOM 883 C CA . GLU A 1 111 ? -19.183 18.709 31.679 1.00 85.50 111 GLU A CA 1
ATOM 884 C C . GLU A 1 111 ? -18.814 18.305 30.243 1.00 85.50 111 GLU A C 1
ATOM 886 O O . GLU A 1 111 ? -18.829 17.112 29.931 1.00 85.50 111 GLU A O 1
ATOM 891 N N . SER A 1 112 ? -18.361 19.252 29.415 1.00 85.12 112 SER A N 1
ATOM 892 C CA . SER A 1 112 ? -17.853 18.975 28.061 1.00 85.12 112 SER A CA 1
ATOM 893 C C . SER A 1 112 ? -16.637 18.032 28.066 1.00 85.12 112 SER A C 1
ATOM 895 O O . SER A 1 112 ? -16.573 17.075 27.287 1.00 85.12 112 SER A O 1
ATOM 897 N N . LEU A 1 113 ? -15.705 18.215 29.012 1.00 86.44 113 LEU A N 1
ATOM 898 C CA . LEU A 1 113 ? -14.549 17.331 29.205 1.00 86.44 113 LEU A CA 1
ATOM 899 C C . LEU A 1 113 ? -14.979 15.898 29.552 1.00 86.44 113 LEU A C 1
ATOM 901 O O . LEU A 1 113 ? -14.440 14.930 29.008 1.00 86.44 113 LEU A O 1
ATOM 905 N N . ASN A 1 114 ? -15.968 15.746 30.436 1.00 88.56 114 ASN A N 1
ATOM 906 C CA . ASN A 1 114 ? -16.496 14.434 30.807 1.00 88.56 114 ASN A CA 1
ATOM 907 C C . ASN A 1 114 ? -17.232 13.755 29.640 1.00 88.56 114 ASN A C 1
ATOM 909 O O . ASN A 1 114 ? -17.044 12.554 29.429 1.00 88.56 114 ASN A O 1
ATOM 913 N N . GLN A 1 115 ? -18.014 14.504 28.856 1.00 88.69 115 GLN A N 1
ATOM 914 C CA . GLN A 1 115 ? -18.688 13.988 27.658 1.00 88.69 115 GLN A CA 1
ATOM 915 C C . GLN A 1 115 ? -17.687 13.555 26.578 1.00 88.69 115 GLN A C 1
ATOM 917 O O . GLN A 1 115 ? -17.818 12.466 26.009 1.00 88.69 115 GLN A O 1
ATOM 922 N N . THR A 1 116 ? -16.648 14.359 26.345 1.00 90.38 116 THR A N 1
ATOM 923 C CA . THR A 1 116 ? -15.565 14.050 25.399 1.00 90.38 116 THR A CA 1
ATOM 924 C C . THR A 1 116 ? -14.817 12.789 25.821 1.00 90.38 116 THR A C 1
ATOM 926 O O . THR A 1 116 ? -14.618 11.882 25.013 1.00 90.38 116 THR A O 1
ATOM 929 N N . LYS A 1 117 ? -14.481 12.669 27.111 1.00 90.69 117 LYS A N 1
ATOM 930 C CA . LYS A 1 117 ? -13.840 11.473 27.671 1.00 90.69 117 LYS A CA 1
ATOM 931 C C . LYS A 1 117 ? -14.703 10.220 27.498 1.00 90.69 117 LYS A C 1
ATOM 933 O O . LYS A 1 117 ? -14.182 9.177 27.106 1.00 90.69 117 LYS A O 1
ATOM 938 N N . ALA A 1 118 ? -16.003 10.310 27.783 1.00 92.62 118 ALA A N 1
ATOM 939 C CA . ALA A 1 118 ? -16.925 9.187 27.621 1.00 92.62 118 ALA A CA 1
ATOM 940 C C . ALA A 1 118 ? -17.052 8.760 26.147 1.00 92.62 118 ALA A C 1
ATOM 942 O O . ALA A 1 118 ? -16.983 7.569 25.841 1.00 92.62 118 ALA A O 1
ATOM 943 N N . SER A 1 119 ? -17.166 9.728 25.235 1.00 92.00 119 SER A N 1
ATOM 944 C CA . SER A 1 119 ? -17.270 9.482 23.790 1.00 92.00 119 SER A CA 1
ATOM 945 C C . SER A 1 119 ? -15.986 8.874 23.221 1.00 92.00 119 SER A C 1
ATOM 947 O O . SER A 1 119 ? -16.042 7.880 22.499 1.00 92.00 119 SER A O 1
ATOM 949 N N . SER A 1 120 ? -14.821 9.402 23.611 1.00 93.06 120 SER A N 1
ATOM 950 C CA . SER A 1 120 ? -13.511 8.857 23.238 1.00 93.06 120 SER A CA 1
ATOM 951 C C . SER A 1 120 ? -13.340 7.411 23.721 1.00 93.06 120 SER A C 1
ATOM 953 O O . SER A 1 120 ? -12.939 6.547 22.942 1.00 93.06 120 SER A O 1
ATOM 955 N N . ALA A 1 121 ? -13.736 7.103 24.963 1.00 93.75 121 ALA A N 1
ATOM 956 C CA . ALA A 1 121 ? -13.682 5.739 25.490 1.00 93.75 121 ALA A CA 1
ATOM 957 C C . ALA A 1 121 ? -14.573 4.763 24.696 1.00 93.75 121 ALA A C 1
ATOM 959 O O . ALA A 1 121 ? -14.140 3.649 24.392 1.00 93.75 121 ALA A O 1
ATOM 960 N N . LEU A 1 122 ? -15.784 5.189 24.312 1.00 93.69 122 LEU A N 1
ATOM 961 C CA . LEU A 1 122 ? -16.694 4.394 23.481 1.00 93.69 122 LEU A CA 1
ATOM 962 C C . LEU A 1 122 ? -16.103 4.127 22.088 1.00 93.69 122 LEU A C 1
ATOM 964 O O . LEU A 1 122 ? -16.114 2.987 21.616 1.00 93.69 122 LEU A O 1
ATOM 968 N N . ILE A 1 123 ? -15.568 5.164 21.436 1.00 94.44 123 ILE A N 1
ATOM 969 C CA . ILE A 1 123 ? -14.919 5.042 20.123 1.00 94.44 123 ILE A CA 1
ATOM 970 C C . ILE A 1 123 ? -13.732 4.089 20.221 1.00 94.44 123 ILE A C 1
ATOM 972 O O . ILE A 1 123 ? -13.597 3.191 19.387 1.00 94.44 123 ILE A O 1
ATOM 976 N N . HIS A 1 124 ? -12.914 4.223 21.265 1.00 93.31 124 HIS A N 1
ATOM 977 C CA . HIS A 1 124 ? -11.745 3.380 21.450 1.00 93.31 124 HIS A CA 1
ATOM 978 C C . HIS A 1 124 ? -12.127 1.906 21.632 1.00 93.31 124 HIS A C 1
ATOM 980 O O . HIS A 1 124 ? -11.540 1.049 20.969 1.00 93.31 124 HIS A O 1
ATOM 986 N N . GLN A 1 125 ? -13.155 1.615 22.438 1.00 94.56 125 GLN A N 1
ATOM 987 C CA . GLN A 1 125 ? -13.704 0.264 22.574 1.00 94.56 125 GLN A CA 1
ATOM 988 C C . GLN A 1 125 ? -14.205 -0.272 21.224 1.00 94.56 125 GLN A C 1
ATOM 990 O O . GLN A 1 125 ? -13.926 -1.414 20.859 1.00 94.56 125 GLN A O 1
ATOM 995 N N . SER A 1 126 ? -14.902 0.559 20.448 1.00 93.56 126 SER A N 1
ATOM 996 C CA . SER A 1 126 ? -15.408 0.171 19.131 1.00 93.56 126 SER A CA 1
ATOM 997 C C . SER A 1 126 ? -14.290 -0.110 18.118 1.00 93.56 126 SER A C 1
ATOM 999 O O . SER A 1 126 ? -14.415 -1.027 17.303 1.00 93.56 126 SER A O 1
ATOM 1001 N N . LEU A 1 127 ? -13.185 0.640 18.172 1.00 94.25 127 LEU A N 1
ATOM 1002 C CA . LEU A 1 127 ? -11.984 0.383 17.372 1.00 94.25 127 LEU A CA 1
ATOM 1003 C C . LEU A 1 127 ? -11.321 -0.943 17.771 1.00 94.25 127 LEU A C 1
ATOM 1005 O O . LEU A 1 127 ? -10.928 -1.710 16.894 1.00 94.25 127 LEU A O 1
ATOM 1009 N N . THR A 1 128 ? -11.259 -1.262 19.068 1.00 94.69 128 THR A N 1
ATOM 1010 C CA . THR A 1 128 ? -10.741 -2.554 19.551 1.00 94.69 128 THR A CA 1
ATOM 1011 C C . THR A 1 128 ? -11.574 -3.730 19.040 1.00 94.69 128 THR A C 1
ATOM 1013 O O . THR A 1 128 ? -11.009 -4.702 18.533 1.00 94.69 128 THR A O 1
ATOM 1016 N N . GLU A 1 129 ? -12.904 -3.635 19.101 1.00 93.62 129 GLU A N 1
ATOM 1017 C CA . GLU A 1 129 ? -13.788 -4.665 18.539 1.00 93.62 129 GLU A CA 1
ATOM 1018 C C . GLU A 1 129 ? -13.640 -4.774 17.013 1.00 93.62 129 GLU A C 1
ATOM 1020 O O . GLU A 1 129 ? -13.565 -5.879 16.476 1.00 93.62 129 GLU A O 1
ATOM 1025 N N . SER A 1 130 ? -13.502 -3.641 16.314 1.00 93.81 130 SER A N 1
ATOM 1026 C CA . SER A 1 130 ? -13.275 -3.623 14.860 1.00 93.81 130 SER A CA 1
ATOM 1027 C C . SER A 1 130 ? -11.968 -4.334 14.489 1.00 93.81 130 SER A C 1
ATOM 1029 O O . SER A 1 130 ? -11.955 -5.155 13.576 1.00 93.81 130 SER A O 1
ATOM 1031 N N . HIS A 1 131 ? -10.885 -4.104 15.239 1.00 92.81 131 HIS A N 1
ATOM 1032 C CA . HIS A 1 131 ? -9.604 -4.792 15.042 1.00 92.81 131 HIS A CA 1
ATOM 1033 C C . HIS A 1 131 ? -9.711 -6.306 15.292 1.00 92.81 131 HIS A C 1
ATOM 1035 O O . HIS A 1 131 ? -9.129 -7.121 14.566 1.00 92.81 131 HIS A O 1
ATOM 1041 N N . ARG A 1 132 ? -10.475 -6.714 16.311 1.00 94.00 132 ARG A N 1
ATOM 1042 C CA . ARG A 1 132 ? -10.728 -8.132 16.586 1.00 94.00 132 ARG A CA 1
ATOM 1043 C C . ARG A 1 132 ? -11.491 -8.791 15.433 1.00 94.00 132 ARG A C 1
ATOM 1045 O O . ARG A 1 132 ? -11.113 -9.886 15.013 1.00 94.00 132 ARG A O 1
ATOM 1052 N N . LEU A 1 133 ? -12.512 -8.121 14.899 1.00 91.88 133 LEU A N 1
ATOM 1053 C CA . LEU A 1 133 ? -13.257 -8.603 13.737 1.00 91.88 133 LEU A CA 1
ATOM 1054 C C . LEU A 1 133 ? -12.368 -8.672 12.487 1.00 91.88 133 LEU A C 1
ATOM 1056 O O . LEU A 1 133 ? -12.392 -9.687 11.800 1.00 91.88 133 LEU A O 1
ATOM 1060 N N . GLN A 1 134 ? -11.513 -7.672 12.240 1.00 90.62 134 GLN A N 1
ATOM 1061 C CA . GLN A 1 134 ? -10.535 -7.713 11.142 1.00 90.62 134 GLN A CA 1
ATOM 1062 C C . GLN A 1 134 ? -9.621 -8.932 11.227 1.00 90.62 134 GLN A C 1
ATOM 1064 O O . GLN A 1 134 ? -9.421 -9.612 10.227 1.00 90.62 134 GLN A O 1
ATOM 1069 N N . THR A 1 135 ? -9.127 -9.248 12.426 1.00 91.81 135 THR A N 1
ATOM 1070 C CA . THR A 1 135 ? -8.286 -10.434 12.639 1.00 91.81 135 THR A CA 1
ATOM 1071 C C . THR A 1 135 ? -9.045 -11.718 12.293 1.00 91.81 135 THR A C 1
ATOM 1073 O O . THR A 1 135 ? -8.488 -12.613 11.664 1.00 91.81 135 THR A O 1
ATOM 1076 N N . SER A 1 136 ? -10.326 -11.807 12.663 1.00 92.06 136 SER A N 1
ATOM 1077 C CA . SER A 1 136 ? -11.179 -12.952 12.318 1.00 92.06 136 SER A CA 1
ATOM 1078 C C . SER A 1 136 ? -11.426 -13.057 10.810 1.00 92.06 136 SER A C 1
ATOM 1080 O O . SER A 1 136 ? -11.363 -14.152 10.256 1.00 92.06 136 SER A O 1
ATOM 1082 N N . LEU A 1 137 ? -11.679 -11.930 10.137 1.00 89.75 137 LEU A N 1
ATOM 1083 C CA . LEU A 1 137 ? -11.848 -11.891 8.682 1.00 89.75 137 LEU A CA 1
ATOM 1084 C C . LEU A 1 137 ? -10.551 -12.293 7.971 1.00 89.75 137 LEU A C 1
ATOM 1086 O O . LEU A 1 137 ? -10.589 -13.036 6.996 1.00 89.75 137 LEU A O 1
ATOM 1090 N N . ASP A 1 138 ? -9.396 -11.849 8.464 1.00 88.50 138 ASP A N 1
ATOM 1091 C CA . ASP A 1 138 ? -8.097 -12.217 7.900 1.00 88.50 138 ASP A CA 1
ATOM 1092 C C . ASP A 1 138 ? -7.806 -13.717 8.044 1.00 88.50 138 ASP A C 1
ATOM 1094 O O . ASP A 1 138 ? -7.337 -14.330 7.086 1.00 88.50 138 ASP A O 1
ATOM 1098 N N . GLN A 1 139 ? -8.195 -14.345 9.156 1.00 90.50 139 GLN A N 1
ATOM 1099 C CA . GLN A 1 139 ? -8.105 -15.804 9.311 1.00 90.50 139 GLN A CA 1
ATOM 1100 C C . GLN A 1 139 ? -8.951 -16.558 8.278 1.00 90.50 139 GLN A C 1
ATOM 1102 O O . GLN A 1 139 ? -8.535 -17.601 7.775 1.00 90.50 139 GLN A O 1
ATOM 1107 N N . GLU A 1 140 ? -10.129 -16.042 7.924 1.00 89.06 140 GLU A N 1
ATOM 1108 C CA . GLU A 1 140 ? -10.944 -16.654 6.872 1.00 89.06 140 GLU A CA 1
ATOM 1109 C C . GLU A 1 140 ? -10.298 -16.496 5.485 1.00 89.06 140 GLU A C 1
ATOM 1111 O O . GLU A 1 140 ? -10.379 -17.393 4.639 1.00 89.06 140 GLU A O 1
ATOM 1116 N N . ARG A 1 141 ? -9.592 -15.382 5.262 1.00 89.00 141 ARG A N 1
ATOM 1117 C CA . ARG A 1 141 ? -8.832 -15.122 4.032 1.00 89.00 141 ARG A CA 1
ATOM 1118 C C . ARG A 1 141 ? -7.600 -16.014 3.901 1.00 89.00 141 ARG A C 1
ATOM 1120 O O . ARG A 1 141 ? -7.209 -16.325 2.773 1.00 89.00 141 ARG A O 1
ATOM 1127 N N . ASP A 1 142 ? -7.009 -16.448 5.012 1.00 90.81 142 ASP A N 1
ATOM 1128 C CA . ASP A 1 142 ? -5.789 -17.264 5.017 1.00 90.81 142 ASP A CA 1
ATOM 1129 C C . ASP A 1 142 ? -5.949 -18.594 4.267 1.00 90.81 142 ASP A C 1
ATOM 1131 O O . ASP A 1 142 ? -4.969 -19.109 3.726 1.00 90.81 142 ASP A O 1
ATOM 1135 N N . ALA A 1 143 ? -7.177 -19.104 4.120 1.00 91.62 143 ALA A N 1
ATOM 1136 C CA . ALA A 1 143 ? -7.465 -20.278 3.294 1.00 91.62 143 ALA A CA 1
ATOM 1137 C C . ALA A 1 143 ? -6.990 -20.124 1.832 1.00 91.62 143 ALA A C 1
ATOM 1139 O O . ALA A 1 143 ? -6.562 -21.097 1.210 1.00 91.62 143 ALA A O 1
ATOM 1140 N N . TYR A 1 144 ? -7.002 -18.899 1.295 1.00 93.25 144 TYR A N 1
ATOM 1141 C CA . TYR A 1 144 ? -6.602 -18.588 -0.083 1.00 93.25 144 TYR A CA 1
ATOM 1142 C C . TYR A 1 144 ? -5.161 -18.061 -0.191 1.00 93.25 144 TYR A C 1
ATOM 1144 O O . TYR A 1 144 ? -4.631 -17.880 -1.294 1.00 93.25 144 TYR A O 1
ATOM 1152 N N . LEU A 1 145 ? -4.486 -17.834 0.940 1.00 94.00 145 LEU A N 1
ATOM 1153 C CA . LEU A 1 145 ? -3.121 -17.314 0.975 1.00 94.00 145 LEU A CA 1
ATOM 1154 C C . LEU A 1 145 ? -2.101 -18.219 0.250 1.00 94.00 145 LEU A C 1
ATOM 1156 O O . LEU A 1 145 ? -1.276 -17.672 -0.492 1.00 94.00 145 LEU A O 1
ATOM 1160 N N . PRO A 1 146 ? -2.145 -19.567 0.367 1.00 96.25 146 PRO A N 1
ATOM 1161 C CA . PRO A 1 146 ? -1.210 -20.444 -0.345 1.00 96.25 146 PRO A CA 1
ATOM 1162 C C . PRO A 1 146 ? -1.289 -20.315 -1.873 1.00 96.25 146 PRO A C 1
ATOM 1164 O O . PRO A 1 146 ? -0.255 -20.335 -2.554 1.00 96.25 146 PRO A O 1
ATOM 1167 N N . LEU A 1 147 ? -2.499 -20.132 -2.417 1.00 95.31 147 LEU A N 1
ATOM 1168 C CA . LEU A 1 147 ? -2.719 -19.899 -3.847 1.00 95.31 147 LEU A CA 1
ATOM 1169 C C . LEU A 1 147 ? -2.068 -18.582 -4.280 1.00 95.31 147 LEU A C 1
ATOM 1171 O O . LEU A 1 147 ? -1.261 -18.562 -5.214 1.00 95.31 147 LEU A O 1
ATOM 1175 N N . ALA A 1 148 ? -2.366 -17.496 -3.565 1.00 95.94 148 ALA A N 1
ATOM 1176 C CA . ALA A 1 148 ? -1.820 -16.174 -3.855 1.00 95.94 148 ALA A CA 1
ATOM 1177 C C . ALA A 1 148 ? -0.285 -16.139 -3.747 1.00 95.94 148 ALA A C 1
ATOM 1179 O O . ALA A 1 148 ? 0.392 -15.486 -4.548 1.00 95.94 148 ALA A O 1
ATOM 1180 N N . GLU A 1 149 ? 0.291 -16.864 -2.786 1.00 96.50 149 GLU A N 1
ATOM 1181 C CA . GLU A 1 149 ? 1.741 -16.977 -2.642 1.00 96.50 149 GLU A CA 1
ATOM 1182 C C . GLU A 1 149 ? 2.377 -17.743 -3.808 1.00 96.50 149 GLU A C 1
ATOM 1184 O O . GLU A 1 149 ? 3.403 -17.314 -4.344 1.00 96.50 149 GLU A O 1
ATOM 1189 N N . THR A 1 150 ? 1.761 -18.844 -4.233 1.00 96.81 150 THR A N 1
ATOM 1190 C CA . THR A 1 150 ? 2.238 -19.651 -5.365 1.00 96.81 150 THR A CA 1
ATOM 1191 C C . THR A 1 150 ? 2.161 -18.866 -6.674 1.00 96.81 150 THR A C 1
ATOM 1193 O O . THR A 1 150 ? 3.140 -18.811 -7.423 1.00 96.81 150 THR A O 1
ATOM 1196 N N . ALA A 1 151 ? 1.050 -18.170 -6.915 1.00 96.62 151 ALA A N 1
ATOM 1197 C CA . ALA A 1 151 ? 0.884 -17.302 -8.074 1.00 96.62 151 ALA A CA 1
ATOM 1198 C C . ALA A 1 151 ? 1.880 -16.123 -8.060 1.00 96.62 151 ALA A C 1
ATOM 1200 O O . ALA A 1 151 ? 2.493 -15.821 -9.086 1.00 96.62 151 ALA A O 1
ATOM 1201 N N . SER A 1 152 ? 2.143 -15.521 -6.893 1.00 96.94 152 SER A N 1
ATOM 1202 C CA . SER A 1 152 ? 3.199 -14.509 -6.747 1.00 96.94 152 SER A CA 1
ATOM 1203 C C . SER A 1 152 ? 4.573 -15.087 -7.109 1.00 96.94 152 SER A C 1
ATOM 1205 O O . SER A 1 152 ? 5.284 -14.514 -7.935 1.00 96.94 152 SER A O 1
ATOM 1207 N N . LYS A 1 153 ? 4.941 -16.268 -6.588 1.00 96.38 153 LYS A N 1
ATOM 1208 C CA . LYS A 1 153 ? 6.198 -16.950 -6.955 1.00 96.38 153 LYS A CA 1
ATOM 1209 C C . LYS A 1 153 ? 6.309 -17.146 -8.470 1.00 96.38 153 LYS A C 1
ATOM 1211 O O . LYS A 1 153 ? 7.344 -16.793 -9.035 1.00 96.38 153 LYS A O 1
ATOM 1216 N N . MET A 1 154 ? 5.245 -17.623 -9.117 1.00 96.50 154 MET A N 1
ATOM 1217 C CA . MET A 1 154 ? 5.198 -17.845 -10.564 1.00 96.50 154 MET A CA 1
ATOM 1218 C C . MET A 1 154 ? 5.456 -16.561 -11.363 1.00 96.50 154 MET A C 1
ATOM 1220 O O . MET A 1 154 ? 6.290 -16.568 -12.267 1.00 96.50 154 MET A O 1
ATOM 1224 N N . TYR A 1 155 ? 4.819 -15.442 -11.004 1.00 96.12 155 TYR A N 1
ATOM 1225 C CA . TYR A 1 155 ? 5.042 -14.161 -11.682 1.00 96.12 155 TYR A CA 1
ATOM 1226 C C . TYR A 1 155 ? 6.506 -13.704 -11.626 1.00 96.12 155 TYR A C 1
ATOM 1228 O O . TYR A 1 155 ? 7.065 -13.252 -12.628 1.00 96.12 155 TYR A O 1
ATOM 1236 N N . PHE A 1 156 ? 7.156 -13.836 -10.468 1.00 95.12 156 PHE A N 1
ATOM 1237 C CA . PHE A 1 156 ? 8.555 -13.427 -10.331 1.00 95.12 156 PHE A CA 1
ATOM 1238 C C . PHE A 1 156 ? 9.512 -14.359 -11.074 1.00 95.12 156 PHE A C 1
ATOM 1240 O O . PHE A 1 156 ? 10.476 -13.868 -11.655 1.00 95.12 156 PHE A O 1
ATOM 1247 N N . VAL A 1 157 ? 9.223 -15.665 -11.131 1.00 95.25 157 VAL A N 1
ATOM 1248 C CA . VAL A 1 157 ? 9.963 -16.581 -12.013 1.00 95.25 157 VAL A CA 1
ATOM 1249 C C . VAL A 1 157 ? 9.809 -16.137 -13.467 1.00 95.25 157 VAL A C 1
ATOM 1251 O O . VAL A 1 157 ? 10.812 -16.011 -14.157 1.00 95.25 157 VAL A O 1
ATOM 1254 N N . ILE A 1 158 ? 8.589 -15.810 -13.911 1.00 94.44 158 ILE A N 1
ATOM 1255 C CA . ILE A 1 158 ? 8.323 -15.324 -15.276 1.00 94.44 158 ILE A CA 1
ATOM 1256 C C . ILE A 1 158 ? 9.080 -14.022 -15.574 1.00 94.44 158 ILE A C 1
ATOM 1258 O O . ILE A 1 158 ? 9.629 -13.848 -16.659 1.00 94.44 158 ILE A O 1
ATOM 1262 N N . THR A 1 159 ? 9.139 -13.114 -14.602 1.00 92.06 159 THR A N 1
ATOM 1263 C CA . THR A 1 159 ? 9.864 -11.841 -14.727 1.00 92.06 159 THR A CA 1
ATOM 1264 C C . THR A 1 159 ? 11.372 -12.068 -14.881 1.00 92.06 159 THR A C 1
ATOM 1266 O O . THR A 1 159 ? 12.033 -11.370 -15.657 1.00 92.06 159 THR A O 1
ATOM 1269 N N . ASP A 1 160 ? 11.914 -13.085 -14.206 1.00 93.12 160 ASP A N 1
ATOM 1270 C CA . ASP A 1 160 ? 13.325 -13.459 -14.293 1.00 93.12 160 ASP A CA 1
ATOM 1271 C C . ASP A 1 160 ? 13.726 -14.034 -15.666 1.00 93.12 160 ASP A C 1
ATOM 1273 O O . ASP A 1 160 ? 14.911 -13.978 -16.001 1.00 93.12 160 ASP A O 1
ATOM 1277 N N . LEU A 1 161 ? 12.788 -14.483 -16.519 1.00 94.81 161 LEU A N 1
ATOM 1278 C CA . LEU A 1 161 ? 13.117 -14.913 -17.893 1.00 94.81 161 LEU A CA 1
ATOM 1279 C C . LEU A 1 161 ? 13.752 -13.794 -18.732 1.00 94.81 161 LEU A C 1
ATOM 1281 O O . LEU A 1 161 ? 14.525 -14.083 -19.649 1.00 94.81 161 LEU A O 1
ATOM 1285 N N . SER A 1 162 ? 13.487 -12.527 -18.399 1.00 92.00 162 SER A N 1
ATOM 1286 C CA . SER A 1 162 ? 14.103 -11.372 -19.063 1.00 92.00 162 SER A CA 1
ATOM 1287 C C . SER A 1 162 ? 15.636 -11.347 -18.950 1.00 92.00 162 SER A C 1
ATOM 1289 O O . SER A 1 162 ? 16.302 -10.746 -19.794 1.00 92.00 162 SER A O 1
ATOM 1291 N N . LYS A 1 163 ? 16.204 -12.037 -17.947 1.00 91.88 163 LYS A N 1
ATOM 1292 C CA . LYS A 1 163 ? 17.656 -12.202 -17.757 1.00 91.88 163 LYS A CA 1
ATOM 1293 C C . LYS A 1 163 ? 18.284 -13.143 -18.788 1.00 91.88 163 LYS A C 1
ATOM 1295 O O . LYS A 1 163 ? 19.473 -13.028 -19.059 1.00 91.88 163 LYS A O 1
ATOM 1300 N N . ILE A 1 164 ? 17.498 -14.066 -19.346 1.00 95.31 164 ILE A N 1
ATOM 1301 C CA . ILE A 1 164 ? 17.942 -15.001 -20.389 1.00 95.31 164 ILE A CA 1
ATOM 1302 C C . ILE A 1 164 ? 17.830 -14.330 -21.758 1.00 95.31 164 ILE A C 1
ATOM 1304 O O . ILE A 1 164 ? 18.760 -14.379 -22.558 1.00 95.31 164 ILE A O 1
ATOM 1308 N N . ASN A 1 165 ? 16.689 -13.691 -22.032 1.00 94.12 165 ASN A N 1
ATOM 1309 C CA . ASN A 1 165 ? 16.467 -12.947 -23.266 1.00 94.12 165 ASN A CA 1
ATOM 1310 C C . ASN A 1 165 ? 15.664 -11.676 -22.980 1.00 94.12 165 ASN A C 1
ATOM 1312 O O . ASN A 1 165 ? 14.574 -11.729 -22.413 1.00 94.12 165 ASN A O 1
ATOM 1316 N N . ASN A 1 166 ? 16.168 -10.537 -23.457 1.00 88.44 166 ASN A N 1
ATOM 1317 C CA . ASN A 1 166 ? 15.541 -9.229 -23.284 1.00 88.44 166 ASN A CA 1
ATOM 1318 C C . ASN A 1 166 ? 14.099 -9.149 -23.831 1.00 88.44 166 ASN A C 1
ATOM 1320 O O . ASN A 1 166 ? 13.317 -8.319 -23.370 1.00 88.44 166 ASN A O 1
ATOM 1324 N N . MET A 1 167 ? 13.732 -9.999 -24.795 1.00 91.94 167 MET A N 1
ATOM 1325 C CA . MET A 1 167 ? 12.374 -10.064 -25.347 1.00 91.94 167 MET A CA 1
ATOM 1326 C C . MET A 1 167 ? 11.366 -10.738 -24.402 1.00 91.94 167 MET A C 1
ATOM 1328 O O . MET A 1 167 ? 10.165 -10.531 -24.560 1.00 91.94 167 MET A O 1
ATOM 1332 N N . TYR A 1 168 ? 11.813 -11.507 -23.402 1.00 93.94 168 TYR A N 1
ATOM 1333 C CA . TYR A 1 168 ? 10.944 -12.189 -22.431 1.00 93.94 168 TYR A CA 1
ATOM 1334 C C . TYR A 1 168 ? 10.521 -11.251 -21.299 1.00 93.94 168 TYR A C 1
ATOM 1336 O O . TYR A 1 168 ? 10.805 -11.471 -20.122 1.00 93.94 168 TYR A O 1
ATOM 1344 N N . ARG A 1 169 ? 9.847 -10.163 -21.674 1.00 89.88 169 ARG A N 1
ATOM 1345 C CA . ARG A 1 169 ? 9.280 -9.178 -20.753 1.00 89.88 169 ARG A CA 1
ATOM 1346 C C . ARG A 1 169 ? 7.767 -9.257 -20.811 1.00 89.88 169 ARG A C 1
ATOM 1348 O O . ARG A 1 169 ? 7.157 -8.983 -21.841 1.00 89.88 169 ARG A O 1
ATOM 1355 N N . PHE A 1 170 ? 7.165 -9.583 -19.678 1.00 90.88 170 PHE A N 1
ATOM 1356 C CA . PHE A 1 170 ? 5.722 -9.717 -19.549 1.00 90.88 170 PHE A CA 1
ATOM 1357 C C . PHE A 1 170 ? 5.198 -8.652 -18.595 1.00 90.88 170 PHE A C 1
ATOM 1359 O O . PHE A 1 170 ? 5.818 -8.357 -17.575 1.00 90.88 170 PHE A O 1
ATOM 1366 N N . SER A 1 171 ? 4.062 -8.046 -18.935 1.00 90.75 171 SER A N 1
ATOM 1367 C CA . SER A 1 171 ? 3.438 -7.054 -18.065 1.00 90.75 171 SER A CA 1
ATOM 1368 C C . SER A 1 171 ? 2.660 -7.729 -16.939 1.00 90.75 171 SER A C 1
ATOM 1370 O O . SER A 1 171 ? 1.965 -8.724 -17.164 1.00 90.75 171 SER A O 1
ATOM 1372 N N . LEU A 1 172 ? 2.692 -7.123 -15.749 1.00 91.75 172 LEU A N 1
ATOM 1373 C CA . LEU A 1 172 ? 1.854 -7.537 -14.623 1.00 91.75 172 LEU A CA 1
ATOM 1374 C C . LEU A 1 172 ? 0.370 -7.607 -15.015 1.00 91.75 172 LEU A C 1
ATOM 1376 O O . LEU A 1 172 ? -0.312 -8.569 -14.686 1.00 91.75 172 LEU A O 1
ATOM 1380 N N . ALA A 1 173 ? -0.111 -6.641 -15.801 1.00 92.94 173 ALA A N 1
ATOM 1381 C CA . ALA A 1 173 ? -1.490 -6.621 -16.287 1.00 92.94 173 ALA A CA 1
ATOM 1382 C C . ALA A 1 173 ? -1.870 -7.883 -17.086 1.00 92.94 173 ALA A C 1
ATOM 1384 O O . ALA A 1 173 ? -2.987 -8.382 -16.960 1.00 92.94 173 ALA A O 1
ATOM 1385 N N . SER A 1 174 ? -0.947 -8.429 -17.888 1.00 94.06 174 SER A N 1
ATOM 1386 C CA . SER A 1 174 ? -1.201 -9.669 -18.633 1.00 94.06 174 SER A CA 1
ATOM 1387 C C . SER A 1 174 ? -1.288 -10.874 -17.704 1.00 94.06 174 SER A C 1
ATOM 1389 O O . SER A 1 174 ? -2.167 -11.713 -17.893 1.00 94.06 174 SER A O 1
ATOM 1391 N N . PHE A 1 175 ? -0.421 -10.932 -16.689 1.00 95.94 175 PHE A N 1
ATOM 1392 C CA . PHE A 1 175 ? -0.454 -11.973 -15.665 1.00 95.94 175 PHE A CA 1
ATOM 1393 C C . PHE A 1 175 ? -1.766 -11.938 -14.871 1.00 95.94 175 PHE A C 1
ATOM 1395 O O . PHE A 1 175 ? -2.455 -12.951 -14.799 1.00 95.94 175 PHE A O 1
ATOM 1402 N N . LEU A 1 176 ? -2.162 -10.766 -14.359 1.00 95.38 176 LEU A N 1
ATOM 1403 C CA . LEU A 1 176 ? -3.400 -10.598 -13.589 1.00 95.38 176 LEU A CA 1
ATOM 1404 C C . LEU A 1 176 ? -4.646 -10.965 -14.404 1.00 95.38 176 LEU A C 1
ATOM 1406 O O . LEU A 1 176 ? -5.545 -11.622 -13.891 1.00 95.38 176 LEU A O 1
ATOM 1410 N N . ARG A 1 177 ? -4.685 -10.605 -15.693 1.00 95.12 177 ARG A N 1
ATOM 1411 C CA . ARG A 1 177 ? -5.791 -10.981 -16.585 1.00 95.12 177 ARG A CA 1
ATOM 1412 C C . ARG A 1 177 ? -5.901 -12.497 -16.767 1.00 95.12 177 ARG A C 1
ATOM 1414 O O . ARG A 1 177 ? -7.009 -13.023 -16.773 1.00 95.12 177 ARG A O 1
ATOM 1421 N N . LEU A 1 178 ? -4.776 -13.195 -16.940 1.00 95.38 178 LEU A N 1
ATOM 1422 C CA . LEU A 1 178 ? -4.772 -14.657 -17.059 1.00 95.38 178 LEU A CA 1
ATOM 1423 C C . LEU A 1 178 ? -5.144 -15.330 -15.737 1.00 95.38 178 LEU A C 1
ATOM 1425 O O . LEU A 1 178 ? -5.916 -16.281 -15.750 1.00 95.38 178 LEU A O 1
ATOM 1429 N N . PHE A 1 179 ? -4.649 -14.804 -14.616 1.00 95.69 179 PHE A N 1
ATOM 1430 C CA . PHE A 1 179 ? -5.010 -15.272 -13.281 1.00 95.69 179 PHE A CA 1
ATOM 1431 C C . PHE A 1 179 ? -6.517 -15.143 -13.033 1.00 95.69 179 PHE A C 1
ATOM 1433 O O . PHE A 1 179 ? -7.164 -16.117 -12.668 1.00 95.69 179 PHE A O 1
ATOM 1440 N N . HIS A 1 180 ? -7.102 -13.980 -13.331 1.00 93.56 180 HIS A N 1
ATOM 1441 C CA . HIS A 1 180 ? -8.542 -13.767 -13.196 1.00 93.56 180 HIS A CA 1
ATOM 1442 C C . HIS A 1 180 ? -9.356 -14.700 -14.103 1.00 93.56 180 HIS A C 1
ATOM 1444 O O . HIS A 1 180 ? -10.337 -15.288 -13.662 1.00 93.56 180 HIS A O 1
ATOM 1450 N N . ARG A 1 181 ? -8.917 -14.907 -15.352 1.00 94.19 181 ARG A N 1
ATOM 1451 C CA . ARG A 1 181 ? -9.556 -15.872 -16.256 1.00 94.19 181 ARG A CA 1
ATOM 1452 C C . ARG A 1 181 ? -9.492 -17.304 -15.715 1.00 94.19 181 ARG A C 1
ATOM 1454 O O . ARG A 1 181 ? -10.456 -18.041 -15.881 1.00 94.19 181 ARG A O 1
ATOM 1461 N N . ALA A 1 182 ? -8.377 -17.700 -15.102 1.00 93.38 182 ALA A N 1
ATOM 1462 C CA . ALA A 1 182 ? -8.237 -19.026 -14.506 1.00 93.38 182 ALA A CA 1
ATOM 1463 C C . ALA A 1 182 ? -9.249 -19.230 -13.371 1.00 93.38 182 ALA A C 1
ATOM 1465 O O . ALA A 1 182 ? -9.962 -20.225 -13.393 1.00 93.38 182 ALA A O 1
ATOM 1466 N N . LEU A 1 183 ? -9.397 -18.240 -12.482 1.00 92.62 183 LEU A N 1
ATOM 1467 C CA . LEU A 1 183 ? -10.409 -18.263 -11.417 1.00 92.62 183 LEU A CA 1
ATOM 1468 C C . LEU A 1 183 ? -11.845 -18.358 -11.965 1.00 92.62 183 LEU A C 1
ATOM 1470 O O . LEU A 1 183 ? -12.688 -19.026 -11.388 1.00 92.62 183 LEU A O 1
ATOM 1474 N N . GLN A 1 184 ? -12.136 -17.723 -13.104 1.00 89.19 184 GLN A N 1
ATOM 1475 C CA . GLN A 1 184 ? -13.456 -17.814 -13.746 1.00 89.19 184 GLN A CA 1
ATOM 1476 C C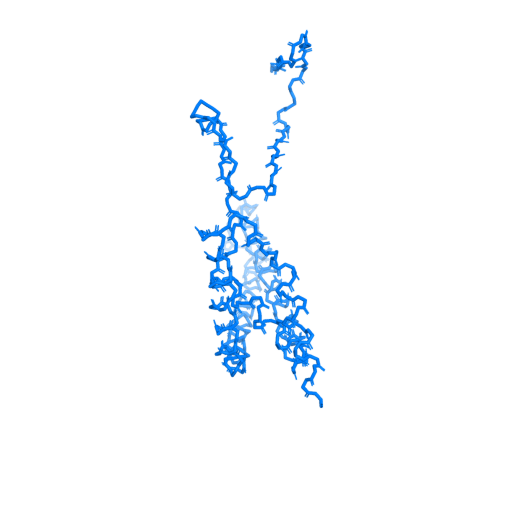 . GLN A 1 184 ? -13.728 -19.163 -14.427 1.00 89.19 184 GLN A C 1
ATOM 1478 O O . GLN A 1 184 ? -14.882 -19.477 -14.703 1.00 89.19 184 GLN A O 1
ATOM 1483 N N . THR A 1 185 ? -12.680 -19.918 -14.772 1.00 80.12 185 THR A N 1
ATOM 1484 C CA . THR A 1 185 ? -12.806 -21.173 -15.531 1.00 80.12 185 THR A CA 1
ATOM 1485 C C . THR A 1 185 ? -13.074 -22.375 -14.616 1.00 80.12 185 THR A C 1
ATOM 1487 O O . THR A 1 185 ? -13.427 -23.431 -15.123 1.00 80.12 185 THR A O 1
ATOM 1490 N N . GLU A 1 186 ? -12.959 -22.236 -13.290 1.00 59.94 186 GLU A N 1
ATOM 1491 C CA . GLU A 1 186 ? -13.289 -23.292 -12.312 1.00 59.94 186 GLU A CA 1
ATOM 1492 C C . GLU A 1 186 ? -14.810 -23.504 -12.109 1.00 59.94 186 GLU A C 1
ATOM 1494 O O . GLU A 1 186 ? -15.273 -23.730 -10.993 1.00 59.94 186 GLU A O 1
ATOM 1499 N N . GLN A 1 187 ? -15.596 -23.463 -13.193 1.00 44.12 187 GLN A N 1
ATOM 1500 C CA . GLN A 1 187 ? -16.996 -23.916 -13.219 1.00 44.12 187 GLN A CA 1
ATOM 1501 C C . GLN A 1 187 ? -17.128 -25.313 -13.825 1.00 44.12 187 GLN A C 1
ATOM 1503 O O . GLN A 1 187 ? -16.555 -25.543 -14.916 1.00 44.12 187 GLN A O 1
#

Foldseek 3Di:
DWDWDDDPPDIGTDDPPDDDDDDD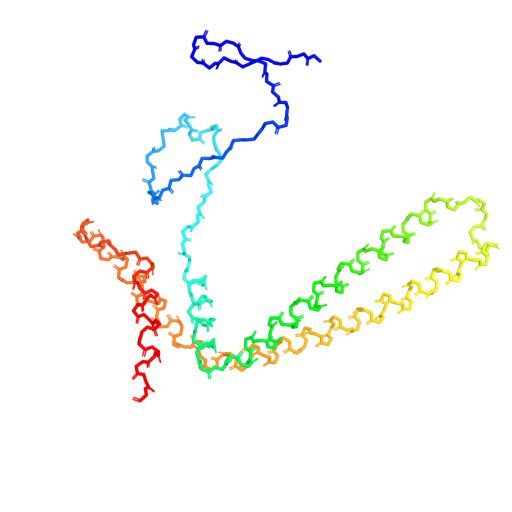PPQDDDDDVVRVVVDDDDHPPQDLVNQLVVLLLLLCCLPPVVLNVVLVVLVVVLVVLVVVLVVLVVVLVVLVVPDDDDCVPPPVNVVSVVVSVVSNVVSVVVNVVSVVVNVVSVVVSVVCSVVSSVLSVVVVVQCCVCVVPVVSHDDPVVSVVVSSVVSVVPD

InterPro domains:
  IPR026983 Dynein heavy chain [PTHR46532] (2-186)
  IPR027417 P-loop containing nucleoside triphosphate hydrolase [G3DSA:3.40.50.300] (1-64)
  IPR035706 Dynein heavy chain, ATP-binding dynein motor region [PF12781] (2-122)

Organism: Cirrhinus mrigala (NCBI:txid683832)

Secondary structure (DSSP, 8-state):
---EEEETTEEEEPPTT-------S-SS----HHHHHHS-----PPPHHHHHHHHHHHHHHHH-HHHHHHHHHHHHHHHHHHHHHHHHHHHHHHHHHH--S-TTT-HHHHHHHHHHHHHHHHHHHHHHHHHHHHHHHHHHHGGGHHHHHHHHHHHHHHHHGGGT-TT----HHHHHHHHHHHHHH--

Sequence (187 aa):
PRYVVQIGDKVIDYNEDFRLFLATRNPSPFIPPDAKSVITEVNFTTTRAGLRGQLLALTIQQEKPELESEKTKLLQQEEEKKIQLAQLEESLLETLATAQGNILENKELIESLNQTKASSALIHQSLTESHRLQTSLDQERDAYLPLAETASKMYFVITDLSKINNMYRFSLASFLRLFHRALQTEQ